Protein 1XFS (pdb70)

Foldseek 3Di:
DDPLFKDDKDFFQAALLLLLCCVAPFVNCQQQVWFPPDTWPDWDWDPDALTKTWTWQDPVGDIDIQIKGWHDDDPSAKTKIWSCAGHNRHGDDPGMKIWGWDADPRHIMIDIMDGDGSVVVVVCVCCVHVTVVNSVVSSSVSCVVVVVD/DDDDVLFKDDKDFFLAALLLLQCCVAPFVNCQQQVWDPPDTWPDWDFDPDALTKTWTWQHPVRDIDIAIKGWHDDDPSAKTKIWSCAGHRRHGHDPLTMKIWGWDADPRYIMIDMMDHDGSVSRVVVVVCVCTPVRSVVSSSVSSVVVD

Solvent-accessible surface area: 15976 Å² total

Radius of gyration: 21.9 Å; Cα contacts (8 Å, |Δi|>4): 627; chains: 2; bounding box: 48×65×42 Å

Sequence (298 aa):
IDAELDLLKRELAVPVNLVWRGLTEPELLKKWFVPKPWSISDCRVDLRPGGEFYTVQDPEGNKFPNSGCFLEVTDEKRLIWTSALVKNYRPAVPVTAVIELQPTSSGTRYTACAHNTPGQRKLHEEGFHEGWGTTITQLEELLKQEKAYTPIDAELDLLKRELAVPVNLVWRGLTEPELLKKWFVPKPWSISDCRVDLRPGGEFYTVQDPEGNKFPNSGCFLEVTDEKRLIWTSALVKNYRPAVPIVTAVIELQPTSSGTRYTACAHNTPGQRKLHEEGFHGWGTTITQLEELLKQEK

InterPro domains:
  IPR013538 Activator of Hsp90 ATPase homologue 1/2-like, C-terminal [PF08327] (20-165)
  IPR023393 START-like domain superfamily [G3DSA:3.30.530.20] (1-169)

B-factor: mean 21.43, std 9.8, range [5.39, 63.05]

Structure (mmCIF, N/CA/C/O backbone):
data_1XFS
#
_entry.id   1XFS
#
_cell.length_a   43.390
_cell.length_b   63.197
_cell.length_c   65.514
_cell.angle_alpha   90.00
_cell.angle_beta   97.87
_cell.angle_gamma   90.00
#
_symmetry.space_group_name_H-M   'P 1 21 1'
#
loop_
_entity.id
_entity.type
_entity.pdbx_description
1 polymer 'conserved hypothetical protein'
2 water water
#
loop_
_atom_site.group_PDB
_atom_site.id
_atom_site.type_symbol
_atom_site.label_atom_id
_atom_site.label_alt_id
_atom_site.label_comp_id
_atom_site.label_asym_id
_atom_site.label_entity_id
_atom_site.label_seq_id
_atom_site.pdbx_PDB_ins_code
_atom_site.Cartn_x
_atom_site.Cartn_y
_atom_site.Cartn_z
_atom_site.occupancy
_atom_site.B_iso_or_equiv
_atom_site.auth_seq_id
_atom_site.auth_comp_id
_atom_site.auth_asym_id
_atom_site.auth_atom_id
_atom_site.pdbx_PDB_model_num
ATOM 1 N N . ILE A 1 6 ? 22.158 34.465 11.773 1.00 32.37 6 ILE A N 1
ATOM 2 C CA . ILE A 1 6 ? 22.441 33.606 12.960 1.00 32.56 6 ILE A CA 1
ATOM 3 C C . ILE A 1 6 ? 23.207 34.406 14.013 1.00 30.78 6 ILE A C 1
ATOM 4 O O . ILE A 1 6 ? 24.164 35.115 13.698 1.00 31.04 6 ILE A O 1
ATOM 9 N N . ASP A 1 7 ? 22.775 34.298 15.265 1.00 27.73 7 ASP A N 1
ATOM 10 C CA . ASP A 1 7 ? 23.416 35.014 16.362 1.00 25.43 7 ASP A CA 1
ATOM 11 C C . ASP A 1 7 ? 24.149 34.008 17.244 1.00 23.98 7 ASP A C 1
ATOM 12 O O . ASP A 1 7 ? 23.522 33.257 17.981 1.00 20.57 7 ASP A O 1
ATOM 17 N N . ALA A 1 8 ? 25.476 34.001 17.167 1.00 23.68 8 ALA A N 1
ATOM 18 C CA . ALA A 1 8 ? 26.288 33.073 17.949 1.00 23.02 8 ALA A CA 1
ATOM 19 C C . ALA A 1 8 ? 26.114 33.253 19.453 1.00 22.09 8 ALA A C 1
ATOM 20 O O . ALA A 1 8 ? 26.432 32.356 20.237 1.00 23.36 8 ALA A O 1
ATOM 22 N N . GLU A 1 9 ? 25.614 34.413 19.856 1.00 21.06 9 GLU A N 1
ATOM 23 C CA . GLU A 1 9 ? 25.417 34.695 21.269 1.00 19.90 9 GLU A CA 1
ATOM 24 C C . GLU A 1 9 ? 24.105 34.141 21.812 1.00 18.77 9 GLU A C 1
ATOM 25 O O . GLU A 1 9 ? 24.005 33.816 22.995 1.00 17.82 9 GLU A O 1
ATOM 31 N N . LEU A 1 10 ? 23.110 33.998 20.942 1.00 17.16 10 LEU A N 1
ATOM 32 C CA . LEU A 1 10 ? 21.798 33.526 21.373 1.00 14.78 10 LEU A CA 1
ATOM 33 C C . LEU A 1 10 ? 21.284 32.252 20.724 1.00 14.28 10 LEU A C 1
ATOM 34 O O . LEU A 1 10 ? 20.340 31.649 21.229 1.00 13.92 10 LEU A O 1
ATOM 39 N N . ASP A 1 11 ? 21.895 31.833 19.621 1.00 12.00 11 ASP A N 1
ATOM 40 C CA . ASP A 1 11 ? 21.407 30.657 18.910 1.00 13.78 11 ASP A CA 1
ATOM 41 C C . ASP A 1 11 ? 22.328 29.454 18.866 1.00 14.66 11 ASP A C 1
ATOM 42 O O . ASP A 1 11 ? 23.551 29.585 18.891 1.00 15.69 11 ASP A O 1
ATOM 47 N N . LEU A 1 12 ? 21.719 28.277 18.802 1.00 13.48 12 LEU A N 1
ATOM 48 C CA . LEU A 1 12 ? 22.463 27.031 18.698 1.00 15.29 12 LEU A CA 1
ATOM 49 C C . LEU A 1 12 ? 21.954 26.352 17.431 1.00 17.33 12 LEU A C 1
ATOM 50 O O . LEU A 1 12 ? 20.743 26.282 17.203 1.00 15.97 12 LEU A O 1
ATOM 63 N N . LEU A 1 14 ? 22.267 22.998 14.430 1.00 22.12 14 LEU A N 1
ATOM 64 C CA . LEU A 1 14 ? 22.623 21.606 14.185 1.00 22.21 14 LEU A CA 1
ATOM 65 C C . LEU A 1 14 ? 22.276 21.249 12.743 1.00 20.10 14 LEU A C 1
ATOM 66 O O . LEU A 1 14 ? 21.148 21.458 12.307 1.00 19.39 14 LEU A O 1
ATOM 71 N N . LYS A 1 15 ? 23.245 20.725 11.997 1.00 20.00 15 LYS A N 1
ATOM 72 C CA . LYS A 1 15 ? 22.995 20.343 10.608 1.00 20.06 15 LYS A CA 1
ATOM 73 C C . LYS A 1 15 ? 23.273 18.855 10.420 1.00 18.95 15 LYS A C 1
ATOM 74 O O . LYS A 1 15 ? 24.305 18.352 10.860 1.00 17.72 15 LYS A O 1
ATOM 80 N N . ARG A 1 16 ? 22.351 18.157 9.766 1.00 19.02 16 ARG A N 1
ATOM 81 C CA . ARG A 1 16 ? 22.503 16.726 9.541 1.00 18.93 16 ARG A CA 1
ATOM 82 C C . ARG A 1 16 ? 22.003 16.316 8.161 1.00 20.61 16 ARG A C 1
ATOM 83 O O . ARG A 1 16 ? 21.190 17.012 7.552 1.00 21.31 16 ARG A O 1
ATOM 91 N N . GLU A 1 17 ? 22.504 15.191 7.664 1.00 19.68 17 GLU A N 1
ATOM 92 C CA . GLU A 1 17 ? 22.086 14.675 6.363 1.00 22.18 17 GLU A CA 1
ATOM 93 C C . GLU A 1 17 ? 21.393 13.339 6.609 1.00 21.69 17 GLU A C 1
ATOM 94 O O . GLU A 1 17 ? 21.992 12.424 7.168 1.00 24.61 17 GLU A O 1
ATOM 100 N N . LEU A 1 18 ? 20.129 13.230 6.209 1.00 21.51 18 LEU A N 1
ATOM 101 C CA . LEU A 1 18 ? 19.382 11.989 6.392 1.00 21.08 18 LEU A CA 1
ATOM 102 C C . LEU A 1 18 ? 19.125 11.320 5.049 1.00 21.27 18 LEU A C 1
ATOM 103 O O . LEU A 1 18 ? 18.721 11.978 4.093 1.00 19.78 18 LEU A O 1
ATOM 108 N N . ALA A 1 19 ? 19.355 10.011 4.985 1.00 19.91 19 ALA A N 1
ATOM 109 C CA . ALA A 1 19 ? 19.149 9.255 3.753 1.00 19.62 19 ALA A CA 1
ATOM 110 C C . ALA A 1 19 ? 17.685 8.848 3.626 1.00 19.46 19 ALA A C 1
ATOM 111 O O . ALA A 1 19 ? 17.356 7.667 3.491 1.00 19.90 19 ALA A O 1
ATOM 113 N N . VAL A 1 20 ? 16.816 9.852 3.666 1.00 17.35 20 VAL A N 1
ATOM 114 C CA . VAL A 1 20 ? 15.380 9.668 3.574 1.00 17.41 20 VAL A CA 1
ATOM 115 C C . VAL A 1 20 ? 14.820 10.847 2.784 1.00 15.78 20 VAL A C 1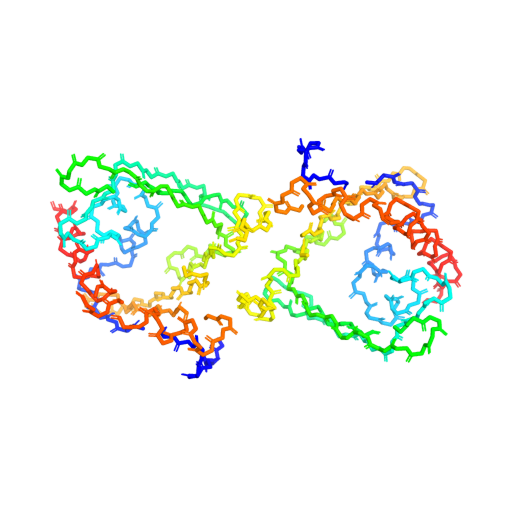
ATOM 116 O O . VAL A 1 20 ? 15.326 11.963 2.887 1.00 16.05 20 VAL A O 1
ATOM 120 N N . PRO A 1 21 ? 13.785 10.609 1.963 1.00 16.40 21 PRO A N 1
ATOM 121 C CA . PRO A 1 21 ? 13.166 11.671 1.159 1.00 15.34 21 PRO A CA 1
ATOM 122 C C . PRO A 1 21 ? 12.513 12.742 2.036 1.00 14.30 21 PRO A C 1
ATOM 123 O O . PRO A 1 21 ? 12.074 12.458 3.149 1.00 13.72 21 PRO A O 1
ATOM 127 N N . VAL A 1 22 ? 12.443 13.962 1.516 1.00 13.86 22 VAL A N 1
ATOM 128 C CA . VAL A 1 22 ? 11.887 15.090 2.253 1.00 13.95 22 VAL A CA 1
ATOM 129 C C . VAL A 1 22 ? 10.435 14.914 2.677 1.00 14.92 22 VAL A C 1
ATOM 130 O O . VAL A 1 22 ? 10.033 15.393 3.742 1.00 12.81 22 VAL A O 1
ATOM 134 N N . ASN A 1 23 ? 9.642 14.234 1.855 1.00 12.98 23 ASN A N 1
ATOM 135 C CA . ASN A 1 23 ? 8.237 14.026 2.193 1.00 15.10 23 ASN A CA 1
ATOM 136 C C . ASN A 1 23 ? 8.112 13.196 3.468 1.00 14.54 23 ASN A C 1
ATOM 137 O O . ASN A 1 23 ? 7.271 13.480 4.321 1.00 13.90 23 ASN A O 1
ATOM 142 N N . LEU A 1 24 ? 8.960 12.180 3.607 1.00 13.26 24 LEU A N 1
ATOM 143 C CA . LEU A 1 24 ? 8.924 11.334 4.796 1.00 14.41 24 LEU A CA 1
ATOM 144 C C . LEU A 1 24 ? 9.432 12.068 6.028 1.00 13.01 24 LEU A C 1
ATOM 145 O O . LEU A 1 24 ? 8.861 11.943 7.108 1.00 12.33 24 LEU A O 1
ATOM 150 N N . VAL A 1 25 ? 10.513 12.827 5.864 1.00 12.11 25 VAL A N 1
ATOM 151 C CA . VAL A 1 25 ? 11.076 13.583 6.972 1.00 10.86 25 VAL A CA 1
ATOM 152 C C . VAL A 1 25 ? 10.022 14.551 7.492 1.00 11.25 25 VAL A C 1
ATOM 153 O O . VAL A 1 25 ? 9.836 14.698 8.707 1.00 10.19 25 VAL A O 1
ATOM 157 N N . TRP A 1 26 ? 9.318 15.199 6.573 1.00 11.67 26 TRP A N 1
ATOM 158 C CA . TRP A 1 26 ? 8.286 16.141 6.972 1.00 9.99 26 TRP A CA 1
ATOM 159 C C . TRP A 1 26 ? 7.222 15.454 7.812 1.00 10.63 26 TRP A C 1
ATOM 160 O O . TRP A 1 26 ? 6.769 16.010 8.804 1.00 10.09 26 TRP A O 1
ATOM 171 N N . ARG A 1 27 ? 6.820 14.248 7.425 1.00 10.86 27 ARG A N 1
ATOM 172 C CA . ARG A 1 27 ? 5.810 13.544 8.201 1.00 11.32 27 ARG A CA 1
ATOM 173 C C . ARG A 1 27 ? 6.347 13.224 9.595 1.00 11.51 27 ARG A C 1
ATOM 174 O O . ARG A 1 27 ? 5.621 13.307 10.590 1.00 10.93 27 ARG A O 1
ATOM 182 N N . GLY A 1 28 ? 7.626 12.872 9.675 1.00 13.08 28 GLY A N 1
ATOM 183 C CA . GLY A 1 28 ? 8.216 12.570 10.967 1.00 11.69 28 GLY A CA 1
ATOM 184 C C . GLY A 1 28 ? 8.216 13.770 11.902 1.00 11.46 28 GLY A C 1
ATOM 185 O O . GLY A 1 28 ? 8.073 13.628 13.115 1.00 12.59 28 GLY A O 1
ATOM 186 N N . LEU A 1 29 ? 8.368 14.962 11.337 1.00 11.27 29 LEU A N 1
ATOM 187 C CA . LEU A 1 29 ? 8.395 16.186 12.127 1.00 11.65 29 LEU A CA 1
ATOM 188 C C . LEU A 1 29 ? 7.030 16.716 12.525 1.00 10.42 29 LEU A C 1
ATOM 189 O O . LEU A 1 29 ? 6.923 17.505 13.464 1.00 11.56 29 LEU A O 1
ATOM 194 N N . THR A 1 30 ? 5.990 16.266 11.834 1.00 10.95 30 THR A N 1
ATOM 195 C CA . THR A 1 30 ? 4.651 16.786 12.072 1.00 12.40 30 THR A CA 1
ATOM 196 C C . THR A 1 30 ? 3.544 15.837 12.531 1.00 13.52 30 THR A C 1
ATOM 197 O O . THR A 1 30 ? 2.472 16.297 12.934 1.00 13.66 30 THR A O 1
ATOM 201 N N . GLU A 1 31 ? 3.779 14.532 12.465 1.00 13.33 31 GLU A N 1
ATOM 202 C CA . GLU A 1 31 ? 2.761 13.568 12.879 1.00 14.68 31 GLU A CA 1
ATOM 203 C C . GLU A 1 31 ? 3.013 13.031 14.287 1.00 14.58 31 GLU A C 1
ATOM 204 O O . GLU A 1 31 ? 4.023 12.377 14.546 1.00 14.72 31 GLU A O 1
ATOM 210 N N . PRO A 1 32 ? 2.085 13.298 15.218 1.00 14.88 32 PRO A N 1
ATOM 211 C CA . PRO A 1 32 ? 2.211 12.840 16.606 1.00 16.18 32 PRO A CA 1
ATOM 212 C C . PRO A 1 32 ? 2.600 11.360 16.738 1.00 16.96 32 PRO A C 1
ATOM 213 O O . PRO A 1 32 ? 3.480 11.019 17.522 1.00 16.40 32 PRO A O 1
ATOM 217 N N . GLU A 1 33 ? 1.954 10.494 15.960 1.00 17.80 33 GLU A N 1
ATOM 218 C CA . GLU A 1 33 ? 2.243 9.064 16.006 1.00 20.10 33 GLU A CA 1
ATOM 219 C C . GLU A 1 33 ? 3.714 8.752 15.740 1.00 20.18 33 GLU A C 1
ATOM 220 O O . GLU A 1 33 ? 4.238 7.742 16.215 1.00 20.48 33 GLU A O 1
ATOM 226 N N . LEU A 1 34 ? 4.377 9.617 14.975 1.00 17.17 34 LEU A N 1
ATOM 227 C CA . LEU A 1 34 ? 5.794 9.442 14.661 1.00 15.66 34 LEU A CA 1
ATOM 228 C C . LEU A 1 34 ? 6.648 10.220 15.657 1.00 14.63 34 LEU A C 1
ATOM 229 O O . LEU A 1 34 ? 7.662 9.725 16.145 1.00 13.93 34 LEU A O 1
ATOM 234 N N . LEU A 1 35 ? 6.228 11.446 15.952 1.00 13.11 35 LEU A N 1
ATOM 235 C CA . LEU A 1 35 ? 6.940 12.297 16.893 1.00 12.58 35 LEU A CA 1
ATOM 236 C C . LEU A 1 35 ? 7.203 11.614 18.226 1.00 16.07 35 LEU A C 1
ATOM 237 O O . LEU A 1 35 ? 8.299 11.705 18.770 1.00 14.81 35 LEU A O 1
ATOM 242 N N . LYS A 1 36 ? 6.201 10.924 18.752 1.00 17.04 36 LYS A N 1
ATOM 243 C CA . LYS A 1 36 ? 6.366 10.276 20.044 1.00 21.16 36 LYS A CA 1
ATOM 244 C C . LYS A 1 36 ? 7.409 9.165 20.048 1.00 22.46 36 LYS A C 1
ATOM 245 O O . LYS A 1 36 ? 7.733 8.622 21.104 1.00 23.44 36 LYS A O 1
ATOM 251 N N . LYS A 1 37 ? 7.948 8.839 18.879 1.00 22.67 37 LYS A N 1
ATOM 252 C CA . LYS A 1 37 ? 8.949 7.784 18.789 1.00 23.93 37 LYS A CA 1
ATOM 253 C C . LYS A 1 37 ? 10.379 8.247 18.534 1.00 23.63 37 LYS A C 1
ATOM 254 O O . LYS A 1 37 ? 11.264 7.411 18.349 1.00 26.99 37 LYS A O 1
ATOM 260 N N . TRP A 1 38 ? 10.620 9.555 18.528 1.00 19.86 38 TRP A N 1
ATOM 261 C CA . TRP A 1 38 ? 11.972 10.056 18.274 1.00 18.38 38 TRP A CA 1
ATOM 262 C C . TRP A 1 38 ? 12.284 11.440 18.834 1.00 16.87 38 TRP A C 1
ATOM 263 O O . TRP A 1 38 ? 13.447 11.778 19.045 1.00 14.17 38 TRP A O 1
ATOM 274 N N . PHE A 1 39 ? 11.240 12.235 19.061 1.00 16.54 39 PHE A N 1
ATOM 275 C CA . PHE A 1 39 ? 11.372 13.612 19.537 1.00 17.10 39 PHE A CA 1
ATOM 276 C C . PHE A 1 39 ? 12.241 13.815 20.774 1.00 15.90 39 PHE A C 1
ATOM 277 O O . PHE A 1 39 ? 12.855 14.869 20.936 1.00 15.35 39 PHE A O 1
ATOM 285 N N . VAL A 1 40 ? 12.285 12.816 21.650 1.00 16.75 40 VAL A N 1
ATOM 286 C CA . VAL A 1 40 ? 13.111 12.909 22.845 1.00 18.20 40 VAL A CA 1
ATOM 287 C C . VAL A 1 40 ? 14.135 11.780 22.819 1.00 17.33 40 VAL A C 1
ATOM 288 O O . VAL A 1 40 ? 13.847 10.674 22.361 1.00 18.92 40 VAL A O 1
ATOM 292 N N . PRO A 1 41 ? 15.356 12.058 23.286 1.00 19.93 41 PRO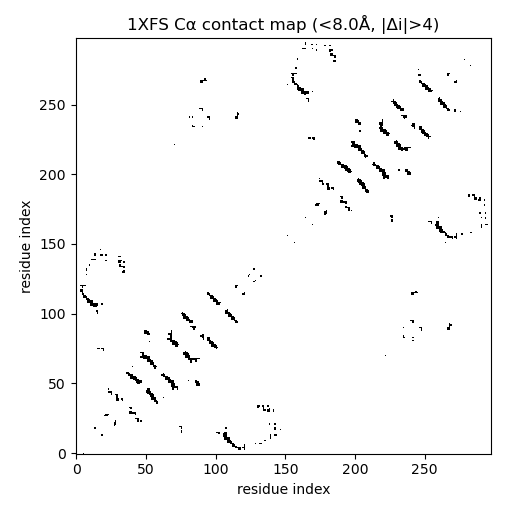 A N 1
ATOM 293 C CA . PRO A 1 41 ? 16.428 11.062 23.316 1.00 21.28 41 PRO A CA 1
ATOM 294 C C . PRO A 1 41 ? 16.221 10.039 24.423 1.00 22.81 41 PRO A C 1
ATOM 295 O O . PRO A 1 41 ? 16.030 10.404 25.581 1.00 22.06 41 PRO A O 1
ATOM 299 N N . LYS A 1 42 ? 16.244 8.761 24.056 1.00 23.55 42 LYS A N 1
ATOM 300 C CA . LYS A 1 42 ? 16.079 7.681 25.022 1.00 27.44 42 LYS A CA 1
ATOM 301 C C . LYS A 1 42 ? 17.170 7.833 26.077 1.00 27.48 42 LYS A C 1
ATOM 302 O O . LYS A 1 42 ? 18.212 8.432 25.811 1.00 28.24 42 LYS A O 1
ATOM 308 N N . PRO A 1 43 ? 16.966 7.262 27.277 1.00 28.75 43 PRO A N 1
ATOM 309 C CA . PRO A 1 43 ? 15.786 6.512 27.720 1.00 28.35 43 PRO A CA 1
ATOM 310 C C . PRO A 1 43 ? 14.513 7.333 27.904 1.00 28.27 43 PRO A C 1
ATOM 311 O O . PRO A 1 43 ? 13.462 6.785 28.247 1.00 27.94 43 PRO A O 1
ATOM 315 N N . TRP A 1 44 ? 14.602 8.643 27.688 1.00 27.01 44 TRP A N 1
ATOM 316 C CA . TRP A 1 44 ? 13.428 9.504 27.818 1.00 25.73 44 TRP A CA 1
ATOM 317 C C . TRP A 1 44 ? 12.370 9.038 26.834 1.00 24.49 44 TRP A C 1
ATOM 318 O O . TRP A 1 44 ? 12.682 8.371 25.849 1.00 24.72 44 TRP A O 1
ATOM 329 N N . SER A 1 45 ? 11.118 9.396 27.098 1.00 21.55 45 SER A N 1
ATOM 330 C CA . SER A 1 45 ? 10.030 9.002 26.222 1.00 21.08 45 SER A CA 1
ATOM 331 C C . SER A 1 45 ? 8.924 10.048 26.216 1.00 20.98 45 SER A C 1
ATOM 332 O O . SER A 1 45 ? 8.964 11.012 26.983 1.00 19.99 45 SER A O 1
ATOM 335 N N . ILE A 1 46 ? 7.943 9.856 25.340 1.00 21.45 46 ILE A N 1
ATOM 336 C CA . ILE A 1 46 ? 6.812 10.774 25.239 1.00 21.78 46 ILE A CA 1
ATOM 337 C C . ILE A 1 46 ? 5.534 10.070 25.671 1.00 21.61 46 ILE A C 1
ATOM 338 O O . ILE A 1 46 ? 5.150 9.052 25.095 1.00 23.27 46 ILE A O 1
ATOM 343 N N . SER A 1 47 ? 4.878 10.630 26.684 1.00 22.14 47 SER A N 1
ATOM 344 C CA . SER A 1 47 ? 3.647 10.067 27.234 1.00 21.70 47 SER A CA 1
ATOM 345 C C . SER A 1 47 ? 2.405 10.565 26.507 1.00 20.84 47 SER A C 1
ATOM 346 O O . SER A 1 47 ? 1.334 9.962 26.605 1.00 22.03 47 SER A O 1
ATOM 349 N N . ASP A 1 48 ? 2.548 11.671 25.786 1.00 18.07 48 ASP A N 1
ATOM 350 C CA . 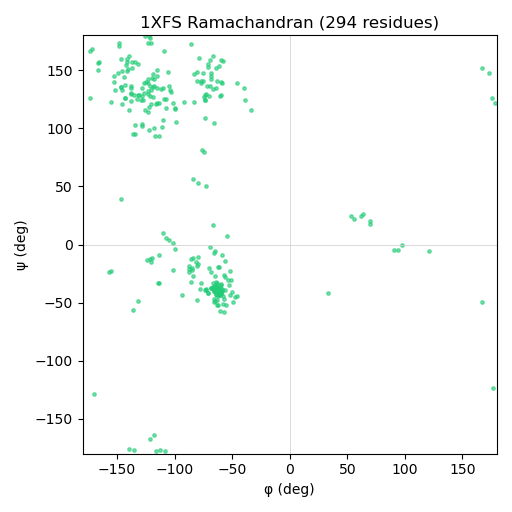ASP A 1 48 ? 1.433 12.238 25.045 1.00 16.65 48 ASP A CA 1
ATOM 351 C C . ASP A 1 48 ? 1.968 13.283 24.074 1.00 14.41 48 ASP A C 1
ATOM 352 O O . ASP A 1 48 ? 2.987 13.923 24.326 1.00 13.89 48 ASP A O 1
ATOM 357 N N . CYS A 1 49 ? 1.272 13.446 22.960 1.00 15.29 49 CYS A N 1
ATOM 358 C CA . CYS A 1 49 ? 1.662 14.417 21.951 1.00 14.02 49 CYS A CA 1
ATOM 359 C C . CYS A 1 49 ? 0.443 14.824 21.139 1.00 15.27 49 CYS A C 1
ATOM 360 O O . CYS A 1 49 ? -0.231 13.978 20.546 1.00 15.54 49 CYS A O 1
ATOM 363 N N . ARG A 1 50 ? 0.162 16.126 21.131 1.00 13.24 50 ARG A N 1
ATOM 364 C CA . ARG A 1 50 ? -0.970 16.684 20.397 1.00 14.78 50 ARG A CA 1
ATOM 365 C C . ARG A 1 50 ? -0.412 17.739 19.446 1.00 12.83 50 ARG A C 1
ATOM 366 O O . ARG A 1 50 ? 0.392 18.584 19.846 1.00 11.65 50 ARG A O 1
ATOM 374 N N . VAL A 1 51 ? -0.839 17.681 18.189 1.00 11.97 51 VAL A N 1
ATOM 375 C CA . VAL A 1 51 ? -0.378 18.623 17.176 1.00 11.38 51 VAL A CA 1
ATOM 376 C C . VAL A 1 51 ? -1.516 19.210 16.337 1.00 11.82 51 VAL A C 1
ATOM 377 O O . VAL A 1 51 ? -2.310 18.471 15.764 1.00 11.56 51 VAL A O 1
ATOM 381 N N . ASP A 1 52 ? -1.599 20.541 16.290 1.00 11.72 52 ASP A N 1
ATOM 382 C CA . ASP A 1 52 ? -2.581 21.248 15.457 1.00 10.16 52 ASP A CA 1
ATOM 383 C C . ASP A 1 52 ? -1.618 21.985 14.521 1.00 10.01 52 ASP A C 1
ATOM 384 O O . ASP A 1 52 ? -1.137 23.077 14.844 1.00 9.31 52 ASP A O 1
ATOM 389 N N . LEU A 1 53 ? -1.335 21.372 13.371 1.00 10.76 53 LEU A N 1
ATOM 390 C CA . LEU A 1 53 ? -0.355 21.895 12.411 1.00 10.46 53 LEU A CA 1
ATOM 391 C C . LEU A 1 53 ? -0.786 23.078 11.556 1.00 9.77 53 LEU A C 1
ATOM 392 O O . LEU A 1 53 ? -1.166 22.928 10.394 1.00 11.16 53 LEU A O 1
ATOM 397 N N . ARG A 1 54 ? -0.696 24.258 12.153 1.00 10.24 54 ARG A N 1
ATOM 398 C CA . ARG A 1 54 ? -1.047 25.504 11.500 1.00 10.12 54 ARG A CA 1
ATOM 399 C C . ARG A 1 54 ? -0.506 26.626 12.371 1.00 8.44 54 ARG A C 1
ATOM 400 O O . ARG A 1 54 ? -0.260 26.432 13.558 1.00 7.91 54 ARG A O 1
ATOM 408 N N . PRO A 1 55 ? -0.275 27.804 11.777 1.00 9.19 55 PRO A N 1
ATOM 409 C CA . PRO A 1 55 ? 0.229 28.954 12.534 1.00 8.85 55 PRO A CA 1
ATOM 410 C C . PRO A 1 55 ? -0.803 29.253 13.624 1.00 8.62 55 PRO A C 1
ATOM 411 O O . PRO A 1 55 ? -1.998 29.384 13.335 1.00 9.48 55 PRO A O 1
ATOM 415 N N . GLY A 1 56 ? -0.343 29.353 14.866 1.00 6.65 56 GLY A N 1
ATOM 416 C CA . GLY A 1 56 ? -1.250 29.601 15.971 1.00 8.10 56 GLY A CA 1
ATOM 417 C C . GLY A 1 56 ? -1.757 28.309 16.594 1.00 9.17 56 GLY A C 1
ATOM 418 O O . GLY A 1 56 ? -2.473 28.332 17.599 1.00 10.59 56 GLY A O 1
ATOM 419 N N . GLY A 1 57 ? -1.383 27.182 15.995 1.00 7.95 57 GLY A N 1
ATOM 420 C CA . GLY A 1 57 ? -1.812 25.882 16.492 1.00 8.09 57 GLY A CA 1
ATOM 421 C C . GLY A 1 57 ? -0.945 25.362 17.624 1.00 8.86 57 GLY A C 1
ATOM 422 O O . GLY A 1 57 ? 0.262 25.599 17.664 1.00 7.47 57 GLY A O 1
ATOM 423 N N . GLU A 1 58 ? -1.561 24.636 18.549 1.00 9.44 58 GLU A N 1
ATOM 424 C CA . GLU A 1 58 ? -0.838 24.114 19.693 1.00 11.84 58 GLU A CA 1
ATOM 425 C C . GLU A 1 58 ? 0.049 22.911 19.384 1.00 10.94 58 GLU A C 1
ATOM 426 O O . GLU A 1 58 ? -0.299 22.048 18.583 1.00 10.48 58 GLU A O 1
ATOM 432 N N . PHE A 1 59 ? 1.221 22.894 20.012 1.00 11.39 59 PHE A N 1
ATOM 433 C CA . PHE A 1 59 ? 2.175 21.798 19.900 1.00 11.86 59 PHE A CA 1
ATOM 434 C C . PHE A 1 59 ? 2.340 21.384 21.367 1.00 13.41 59 PHE A C 1
ATOM 435 O O . PHE A 1 59 ? 3.067 22.032 22.125 1.00 13.43 59 PHE A O 1
ATOM 443 N N . TYR A 1 60 ? 1.628 20.327 21.765 1.00 13.62 60 TYR A N 1
ATOM 444 C CA . TYR A 1 60 ? 1.639 19.830 23.145 1.00 14.77 60 TYR A CA 1
ATOM 445 C C . TYR A 1 60 ? 2.317 18.472 23.258 1.00 14.17 60 TYR A C 1
ATOM 446 O O . TYR A 1 60 ? 2.056 17.563 22.470 1.00 14.98 60 TYR A O 1
ATOM 455 N N . THR A 1 61 ? 3.193 18.335 24.243 1.00 15.86 61 THR A N 1
ATOM 456 C CA . THR A 1 61 ? 3.877 17.071 24.449 1.00 17.11 61 THR A CA 1
AT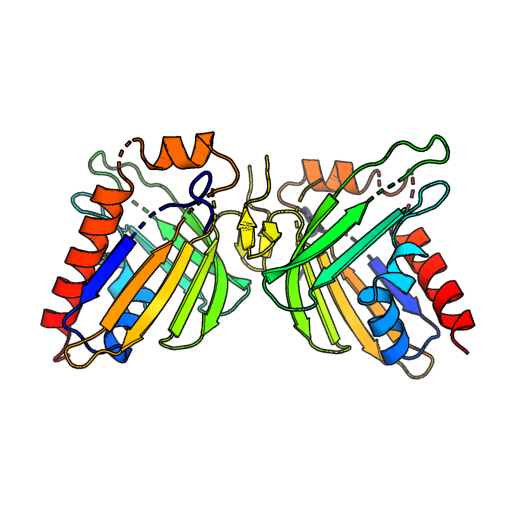OM 457 C C . THR A 1 61 ? 4.106 16.843 25.935 1.00 17.00 61 THR A C 1
ATOM 458 O O . THR A 1 61 ? 4.227 17.791 26.703 1.00 16.78 61 THR A O 1
ATOM 462 N N . VAL A 1 62 ? 4.123 15.579 26.343 1.00 15.87 62 VAL A N 1
ATOM 463 C CA . VAL A 1 62 ? 4.385 15.245 27.734 1.00 14.63 62 VAL A CA 1
ATOM 464 C C . VAL A 1 62 ? 5.619 14.366 27.723 1.00 16.15 62 VAL A C 1
ATOM 465 O O . VAL A 1 62 ? 5.593 13.252 27.203 1.00 16.13 62 VAL A O 1
ATOM 477 N N . GLN A 1 64 ? 8.677 12.260 29.629 1.00 18.45 64 GLN A N 1
ATOM 478 C CA . GLN A 1 64 ? 8.915 11.492 30.844 1.00 17.69 64 GLN A CA 1
ATOM 479 C C . GLN A 1 64 ? 10.399 11.154 30.913 1.00 17.07 64 GLN A C 1
ATOM 480 O O . GLN A 1 64 ? 10.967 10.607 29.960 1.00 17.83 64 GLN A O 1
ATOM 486 N N . ASP A 1 65 ? 11.031 11.498 32.030 1.00 17.15 65 ASP A N 1
ATOM 487 C CA . ASP A 1 65 ? 12.454 11.220 32.195 1.00 18.11 65 ASP A CA 1
ATOM 488 C C . ASP A 1 65 ? 12.646 9.804 32.734 1.00 19.22 65 ASP A C 1
ATOM 489 O O . ASP A 1 65 ? 11.674 9.131 33.075 1.00 17.21 65 ASP A O 1
ATOM 494 N N . PRO A 1 66 ? 13.898 9.320 32.798 1.00 20.00 66 PRO A N 1
ATOM 495 C CA . PRO A 1 66 ? 14.122 7.964 33.307 1.00 21.12 66 PRO A CA 1
ATOM 496 C C . PRO A 1 66 ? 13.685 7.780 34.753 1.00 20.34 66 PRO A C 1
ATOM 497 O O . PRO A 1 66 ? 13.466 6.656 35.205 1.00 20.05 66 PRO A O 1
ATOM 501 N N . GLU A 1 67 ? 13.549 8.886 35.474 1.00 19.23 67 GLU A N 1
ATOM 502 C CA . GLU A 1 67 ? 13.132 8.835 36.872 1.00 21.21 67 GLU A CA 1
ATOM 503 C C . GLU A 1 67 ? 11.619 8.653 36.998 1.00 21.18 67 GLU A C 1
ATOM 504 O O . GLU A 1 67 ? 11.106 8.383 38.085 1.00 21.41 67 GLU A O 1
ATOM 510 N N . GLY A 1 68 ? 10.912 8.798 35.882 1.00 19.16 68 GLY A N 1
ATOM 511 C CA . GLY A 1 68 ? 9.470 8.626 35.897 1.00 22.31 68 GLY A CA 1
ATOM 512 C C . GLY A 1 68 ? 8.688 9.919 35.998 1.00 22.30 68 GLY A C 1
ATOM 513 O O . GLY A 1 68 ? 7.456 9.902 36.012 1.00 23.72 68 GLY A O 1
ATOM 514 N N . ASN A 1 69 ? 9.394 11.041 36.073 1.00 21.59 69 ASN A N 1
ATOM 515 C CA . ASN A 1 69 ? 8.740 12.341 36.173 1.00 21.20 69 ASN A CA 1
ATOM 516 C C . ASN A 1 69 ? 8.195 12.769 34.817 1.00 19.66 69 ASN A C 1
ATOM 517 O O . ASN A 1 69 ? 8.849 12.587 33.790 1.00 17.21 69 ASN A O 1
ATOM 522 N N . LYS A 1 70 ? 6.993 13.335 34.825 1.00 18.79 70 LYS A N 1
ATOM 523 C CA . LYS A 1 70 ? 6.346 13.802 33.604 1.00 20.05 70 LYS A CA 1
ATOM 524 C C . LYS A 1 70 ? 6.409 15.320 33.530 1.00 20.44 70 LYS A C 1
ATOM 525 O O . LYS A 1 70 ? 6.168 16.009 34.523 1.00 19.74 70 LYS A O 1
ATOM 531 N N . PHE A 1 71 ? 6.729 15.838 32.350 1.00 21.69 71 PHE A N 1
ATOM 532 C CA . PHE A 1 71 ? 6.810 17.277 32.161 1.00 23.69 71 PHE A CA 1
ATOM 533 C C . PHE A 1 71 ? 5.980 17.711 30.958 1.00 24.55 71 PHE A C 1
ATOM 534 O O . PHE A 1 71 ? 6.385 17.528 29.811 1.00 23.25 71 PHE A O 1
ATOM 542 N N . PRO A 1 72 ? 4.786 18.270 31.208 1.00 26.31 72 PRO A N 1
ATOM 543 C CA . PRO A 1 72 ? 3.926 18.724 30.112 1.00 28.01 72 PRO A CA 1
ATOM 544 C C . PRO A 1 72 ? 4.548 19.951 29.448 1.00 28.69 72 PRO A C 1
ATOM 545 O O . PRO A 1 72 ? 4.905 20.917 30.128 1.00 28.85 72 PRO A O 1
ATOM 549 N N . ASN A 1 73 ? 4.692 19.899 28.126 1.00 29.03 73 ASN A N 1
ATOM 550 C CA . ASN A 1 73 ? 5.270 21.003 27.365 1.00 28.29 73 ASN A CA 1
ATOM 551 C C . ASN A 1 73 ? 4.192 21.556 26.438 1.00 25.93 73 ASN A C 1
ATOM 552 O O . ASN A 1 73 ? 3.477 20.797 25.789 1.00 24.84 73 ASN A O 1
ATOM 557 N N . SER A 1 74 ? 4.076 22.877 26.380 1.00 22.54 74 SER A N 1
ATOM 558 C CA . SER A 1 74 ? 3.079 23.509 25.528 1.00 19.41 74 SER A CA 1
ATOM 559 C C . SER A 1 74 ? 3.739 24.579 24.671 1.00 17.24 74 SER A C 1
ATOM 560 O O . SER A 1 74 ? 4.397 25.484 25.186 1.00 18.17 74 SER A O 1
ATOM 563 N N . GLY A 1 75 ? 3.566 24.461 23.360 1.00 12.70 75 GLY A N 1
ATOM 564 C CA . GLY A 1 75 ? 4.160 25.424 22.455 1.00 12.06 75 GLY A CA 1
ATOM 565 C C . GLY A 1 75 ? 3.167 25.850 21.393 1.00 9.53 75 GLY A C 1
ATOM 566 O O . GLY A 1 75 ? 2.012 25.416 21.398 1.00 9.66 75 GLY A O 1
ATOM 567 N N . CYS A 1 76 ? 3.624 26.690 20.472 1.00 9.29 76 CYS A N 1
ATOM 568 C CA . CYS A 1 76 ? 2.767 27.214 19.409 1.00 8.43 76 CYS A CA 1
ATOM 569 C C . CYS A 1 76 ? 3.502 27.215 18.068 1.00 6.83 76 CYS A C 1
ATOM 570 O O . CYS A 1 76 ? 4.654 27.626 17.999 1.00 8.18 76 CYS A O 1
ATOM 573 N N . PHE A 1 77 ? 2.851 26.753 17.005 1.00 6.74 77 PHE A N 1
ATOM 574 C CA . PHE A 1 77 ? 3.478 26.783 15.685 1.00 7.17 77 PHE A CA 1
ATOM 575 C C . PHE A 1 77 ? 3.415 28.219 15.152 1.00 6.63 77 PHE A C 1
ATOM 576 O O . PHE A 1 77 ? 2.427 28.921 15.351 1.00 9.42 77 PHE A O 1
ATOM 584 N N . LEU A 1 78 ? 4.482 28.657 14.495 1.00 6.48 78 LEU A N 1
ATOM 585 C CA . LEU A 1 78 ? 4.537 30.007 13.950 1.00 7.11 78 LEU A CA 1
ATOM 586 C C . LEU A 1 78 ? 4.566 30.020 12.430 1.00 7.83 78 LEU A C 1
ATOM 587 O O . LEU A 1 78 ? 4.062 30.946 11.797 1.00 9.51 78 LEU A O 1
ATOM 592 N N . GLU A 1 79 ? 5.189 29.003 11.846 1.00 7.43 79 GLU A N 1
ATOM 593 C CA . GLU A 1 79 ? 5.264 28.883 10.401 1.00 6.15 79 GLU A CA 1
ATOM 594 C C . GLU A 1 79 ? 5.230 27.411 10.029 1.00 7.88 79 GLU A C 1
ATOM 595 O O . GLU A 1 79 ? 5.897 26.585 10.656 1.00 8.05 79 GLU A O 1
ATOM 601 N N . VAL A 1 80 ? 4.433 27.099 9.017 1.00 7.37 80 VAL A N 1
ATOM 602 C CA . VAL A 1 80 ? 4.309 25.741 8.517 1.00 8.13 80 VAL A CA 1
ATOM 603 C C . VAL A 1 80 ? 4.379 25.833 7.005 1.00 8.75 80 VAL A C 1
ATOM 604 O O . VAL A 1 80 ? 3.378 26.104 6.339 1.00 9.16 80 VAL A O 1
ATOM 608 N N . THR A 1 81 ? 5.575 25.640 6.464 1.00 8.63 81 THR A N 1
ATOM 609 C CA . THR A 1 81 ? 5.774 25.689 5.023 1.00 9.21 81 THR A CA 1
ATOM 610 C C . THR A 1 81 ? 6.092 24.250 4.648 1.00 8.76 81 THR A C 1
ATOM 611 O O . THR A 1 81 ? 7.198 23.761 4.860 1.00 9.27 81 THR A O 1
ATOM 615 N N . ASP A 1 82 ? 5.082 23.569 4.115 1.00 10.08 82 ASP A N 1
ATOM 616 C CA . ASP A 1 82 ? 5.189 22.154 3.772 1.00 11.43 82 ASP A CA 1
ATOM 617 C C . ASP A 1 82 ? 6.512 21.680 3.162 1.00 9.87 82 ASP A C 1
ATOM 618 O O . ASP A 1 82 ? 6.989 22.217 2.162 1.00 8.86 82 ASP A O 1
ATOM 623 N N . GLU A 1 83 ? 7.094 20.675 3.818 1.00 10.48 83 GLU A N 1
ATOM 624 C CA . GLU A 1 83 ? 8.349 20.042 3.429 1.00 10.60 83 GLU A CA 1
ATOM 625 C C . GLU A 1 83 ? 9.505 21.015 3.240 1.00 11.21 83 GLU A C 1
ATOM 626 O O . GLU A 1 83 ? 10.476 20.721 2.552 1.00 11.89 83 GLU A O 1
ATOM 632 N N . LYS A 1 84 ? 9.417 22.167 3.899 1.00 9.26 84 LYS A N 1
ATOM 633 C CA . LYS A 1 84 ? 10.445 23.184 3.759 1.00 8.82 84 LYS A CA 1
ATOM 634 C C . LYS A 1 84 ? 10.868 23.815 5.075 1.00 9.05 84 LYS A C 1
ATOM 635 O O . LYS A 1 84 ? 12.048 23.799 5.426 1.00 10.96 84 LYS A O 1
ATOM 641 N N . ARG A 1 85 ? 9.908 24.371 5.805 1.00 10.24 85 ARG A N 1
ATOM 642 C CA . ARG A 1 85 ? 10.238 25.029 7.061 1.00 9.69 85 ARG A CA 1
ATOM 643 C C . ARG A 1 85 ? 9.161 24.892 8.130 1.00 9.64 85 ARG A C 1
ATOM 644 O O . ARG A 1 85 ? 7.978 25.084 7.870 1.00 9.44 85 ARG A O 1
ATOM 652 N N . LEU A 1 86 ? 9.593 24.545 9.337 1.00 8.49 86 LEU A N 1
ATOM 653 C CA . LEU A 1 86 ? 8.696 24.402 10.466 1.00 7.37 86 LEU A CA 1
ATOM 654 C C . LEU A 1 86 ? 9.268 25.232 11.603 1.00 5.87 86 LEU A C 1
ATOM 655 O O . LEU A 1 86 ? 10.442 25.110 11.940 1.00 8.58 86 LEU A O 1
ATOM 660 N N . ILE A 1 87 ? 8.443 26.094 12.176 1.00 5.77 87 ILE A N 1
ATOM 661 C CA . ILE A 1 87 ? 8.887 26.926 13.285 1.00 6.74 87 ILE A CA 1
ATOM 662 C C . ILE A 1 87 ? 7.880 26.858 14.405 1.00 7.73 87 ILE A C 1
ATOM 663 O O . ILE A 1 87 ? 6.684 27.037 14.176 1.00 8.36 87 ILE A O 1
ATOM 668 N N . TRP A 1 88 ? 8.347 26.562 15.615 1.00 7.44 88 TRP A N 1
ATOM 669 C CA . TRP A 1 88 ? 7.450 26.531 16.769 1.00 9.14 88 TRP A CA 1
ATOM 670 C C . TRP A 1 88 ? 8.170 27.214 17.919 1.00 8.38 88 TRP A C 1
ATOM 671 O O . TRP A 1 88 ? 9.396 27.330 17.914 1.00 9.62 88 TRP A O 1
ATOM 682 N N . THR A 1 89 ? 7.412 27.703 18.888 1.00 7.86 89 THR A N 1
ATOM 683 C CA . THR A 1 89 ? 8.019 28.389 20.011 1.00 7.11 89 THR A CA 1
ATOM 684 C C . THR A 1 89 ? 7.388 27.974 21.330 1.00 8.56 89 THR A C 1
ATOM 685 O O . THR A 1 89 ? 6.225 27.577 21.369 1.00 9.34 89 THR A O 1
ATOM 689 N N . SER A 1 90 ? 8.163 28.038 22.410 1.00 7.48 90 SER A N 1
ATOM 690 C CA . SER A 1 90 ? 7.621 27.709 23.721 1.00 8.52 90 SER A CA 1
ATOM 691 C C . SER A 1 90 ? 7.327 29.007 24.465 1.00 9.20 90 SER A C 1
ATOM 692 O O . SER A 1 90 ? 6.874 28.987 25.601 1.00 9.33 90 SER A O 1
ATOM 695 N N . ALA A 1 91 ? 7.575 30.138 23.805 1.00 7.45 91 ALA A N 1
ATOM 696 C CA . ALA A 1 91 ? 7.327 31.455 24.404 1.00 8.14 91 ALA A CA 1
ATOM 697 C C . ALA A 1 91 ? 5.838 31.771 24.291 1.00 6.59 91 ALA A C 1
ATOM 698 O O . ALA A 1 91 ? 5.319 32.664 24.974 1.00 8.24 91 ALA A O 1
ATOM 700 N N . LEU A 1 92 ? 5.156 31.035 23.416 1.00 8.85 92 LEU A N 1
ATOM 701 C CA . LEU A 1 92 ? 3.724 31.214 23.207 1.00 8.33 92 LEU A CA 1
ATOM 702 C C . LEU A 1 92 ? 3.036 29.856 23.246 1.00 8.58 92 LEU A C 1
ATOM 703 O O . LEU A 1 92 ? 3.663 28.828 22.988 1.00 8.88 92 LEU A O 1
ATOM 708 N N . VAL A 1 93 ? 1.749 29.860 23.570 1.00 10.35 93 VAL A N 1
ATOM 709 C CA . VAL A 1 93 ? 0.973 28.630 23.599 1.00 11.57 93 VAL A CA 1
ATOM 710 C C . VAL A 1 93 ? -0.142 28.759 22.557 1.00 10.43 93 VAL A C 1
ATOM 711 O O . VAL A 1 93 ? -0.081 29.626 21.680 1.00 9.69 93 VAL A O 1
ATOM 715 N N . LYS A 1 94 ? -1.152 27.901 22.640 1.00 10.89 94 LYS A N 1
ATOM 716 C CA . LYS A 1 94 ? -2.243 27.919 21.670 1.00 12.58 94 LYS A CA 1
ATOM 717 C C . LYS A 1 94 ? -2.793 29.316 21.369 1.00 10.51 94 LYS A C 1
ATOM 718 O O . LYS A 1 94 ? -2.944 30.149 22.266 1.00 10.09 94 LYS A O 1
ATOM 724 N N . ASN A 1 95 ? -3.080 29.551 20.092 1.00 9.29 95 ASN A N 1
ATOM 725 C CA . ASN A 1 95 ? -3.637 30.814 19.609 1.00 9.91 95 ASN A CA 1
ATOM 726 C C . ASN A 1 95 ? -2.720 32.020 19.844 1.00 8.80 95 ASN A C 1
ATOM 727 O O . ASN A 1 95 ? -3.188 33.157 19.925 1.00 9.13 95 ASN A O 1
ATOM 732 N N . TYR A 1 96 ? -1.415 31.758 19.954 1.00 7.34 96 TYR A N 1
ATOM 733 C CA . TYR A 1 96 ? -0.396 32.799 20.145 1.00 6.41 96 TYR A CA 1
ATOM 734 C C . TYR A 1 96 ? -0.409 33.484 21.510 1.00 7.00 96 TYR A C 1
ATOM 735 O O . TYR A 1 96 ? 0.111 34.592 21.656 1.00 8.75 96 TYR A O 1
ATOM 744 N N . ARG A 1 97 ? -1.009 32.840 22.503 1.00 7.47 97 ARG A N 1
ATOM 745 C CA . ARG A 1 97 ? -1.063 33.412 23.847 1.00 8.07 97 ARG A CA 1
ATOM 746 C C . ARG A 1 97 ? 0.308 33.378 24.515 1.00 7.91 97 ARG A C 1
ATOM 747 O O . ARG A 1 97 ? 1.017 32.380 24.422 1.00 7.27 97 ARG A O 1
ATOM 755 N N . PRO A 1 98 ? 0.714 34.474 25.182 1.00 8.54 98 PRO A N 1
ATOM 756 C CA . PRO A 1 98 ? 2.024 34.449 25.845 1.00 8.70 98 PRO A CA 1
ATOM 757 C C . PRO A 1 98 ? 2.027 33.308 26.866 1.00 9.64 98 PRO A C 1
ATOM 758 O O . PRO A 1 98 ? 1.032 33.086 27.558 1.00 9.45 98 PRO A O 1
ATOM 762 N N . ALA A 1 99 ? 3.136 32.583 26.952 1.00 8.26 99 ALA A N 1
ATOM 763 C CA . ALA A 1 99 ? 3.248 31.466 27.883 1.00 11.33 99 ALA A CA 1
ATOM 764 C C . ALA A 1 99 ? 3.341 31.928 29.337 1.00 12.90 99 ALA A C 1
ATOM 765 O O . ALA A 1 99 ? 3.763 33.050 29.626 1.00 14.14 99 ALA A O 1
ATOM 767 N N . VAL A 1 100 ? 2.943 31.060 30.260 1.00 15.54 100 VAL A N 1
ATOM 768 C CA . VAL A 1 100 ? 3.011 31.413 31.668 1.00 19.44 100 VAL A CA 1
ATOM 769 C C . VAL A 1 100 ? 4.470 31.384 32.119 1.00 22.54 100 VAL A C 1
ATOM 770 O O . VAL A 1 100 ? 5.167 30.388 31.940 1.00 21.70 100 VAL A O 1
ATOM 774 N N . PRO A 1 101 ? 4.958 32.500 32.684 1.00 24.66 101 PRO A N 1
ATOM 775 C CA . PRO A 1 101 ? 6.343 32.597 33.156 1.00 27.46 101 PRO A CA 1
ATOM 776 C C . PRO A 1 101 ? 6.575 31.815 34.448 1.00 28.76 101 PRO A C 1
ATOM 777 O O . PRO A 1 101 ? 6.458 30.589 34.468 1.00 30.35 101 PRO A O 1
ATOM 781 N N . VAL A 1 113 ? 13.035 28.667 27.565 1.00 17.69 113 VAL A N 1
ATOM 782 C CA . VAL A 1 113 ? 12.190 29.239 26.520 1.00 15.79 113 VAL A CA 1
ATOM 783 C C . VAL A 1 113 ? 12.971 29.283 25.211 1.00 13.97 113 VAL A C 1
ATOM 784 O O . VAL A 1 113 ? 14.111 29.741 25.175 1.00 15.40 113 VAL A O 1
ATOM 796 N N . THR A 1 115 ? 12.700 29.197 20.507 1.00 8.02 115 THR A N 1
ATOM 797 C CA . THR A 1 115 ? 11.959 29.149 19.258 1.00 7.31 115 THR A CA 1
ATOM 798 C C . THR A 1 115 ? 12.841 28.281 18.385 1.00 7.87 115 THR A C 1
ATOM 799 O O . THR A 1 115 ? 14.038 28.532 18.243 1.00 8.26 115 THR A O 1
ATOM 803 N N . ALA A 1 116 ? 12.242 27.231 17.840 1.00 8.06 116 ALA A N 1
ATOM 804 C CA . ALA A 1 116 ? 12.954 26.287 17.002 1.00 7.61 116 ALA A CA 1
ATOM 805 C C . ALA A 1 116 ? 12.605 26.531 15.549 1.00 10.18 116 ALA A C 1
ATOM 806 O O . ALA A 1 116 ? 11.437 26.699 15.197 1.00 9.62 116 ALA A O 1
ATOM 808 N N . VAL A 1 117 ? 13.628 26.579 14.710 1.00 9.69 117 VAL A N 1
ATOM 809 C CA . VAL A 1 117 ? 13.424 26.760 13.290 1.00 11.31 117 VAL A CA 1
ATOM 810 C C . VAL A 1 117 ? 14.038 25.530 12.645 1.00 12.96 117 VAL A C 1
ATOM 811 O O . VAL A 1 117 ? 15.221 25.244 12.832 1.00 14.38 117 VAL A O 1
ATOM 815 N N . ILE A 1 118 ? 13.216 24.786 11.919 1.00 12.55 118 ILE A N 1
ATOM 816 C CA . ILE A 1 118 ? 13.671 23.578 11.254 1.00 13.03 118 ILE A CA 1
ATOM 817 C C . ILE A 1 118 ? 13.560 23.789 9.753 1.00 13.04 118 ILE A C 1
ATOM 818 O O . ILE A 1 118 ? 12.484 24.087 9.251 1.00 12.71 118 ILE A O 1
ATOM 823 N N . GLU A 1 119 ? 14.672 23.656 9.038 1.00 11.40 119 GLU A N 1
ATOM 824 C CA . GLU A 1 119 ? 14.647 23.832 7.594 1.00 13.56 119 GLU A CA 1
ATOM 825 C C . GLU A 1 119 ? 15.053 22.548 6.891 1.00 12.04 119 GLU A C 1
ATOM 826 O O . GLU A 1 119 ? 16.003 21.889 7.300 1.00 10.01 119 GLU A O 1
ATOM 832 N N . LEU A 1 120 ? 14.324 22.195 5.837 1.00 11.44 120 LEU A N 1
ATOM 833 C CA . LEU A 1 120 ? 14.618 20.980 5.085 1.00 11.27 120 LEU A CA 1
ATOM 834 C C . LEU A 1 120 ? 14.962 21.312 3.643 1.00 12.40 120 LEU A C 1
ATOM 835 O O . LEU A 1 120 ? 14.425 22.256 3.056 1.00 11.72 120 LEU A O 1
ATOM 840 N N . GLN A 1 121 ? 15.858 20.524 3.071 1.00 13.09 121 GLN A N 1
ATOM 841 C CA . GLN A 1 121 ? 16.257 20.732 1.694 1.00 15.47 121 GLN A CA 1
ATOM 842 C C . GLN A 1 121 ? 16.525 19.372 1.076 1.00 14.16 121 GLN A C 1
ATOM 843 O O . GLN A 1 121 ? 17.349 18.610 1.571 1.00 15.06 121 GLN A O 1
ATOM 849 N N . PRO A 1 122 ? 15.807 19.031 -0.002 1.00 14.20 122 PRO A N 1
ATOM 850 C CA . PRO A 1 122 ? 16.058 17.723 -0.610 1.00 13.95 122 PRO A CA 1
ATOM 851 C C . PRO A 1 122 ? 17.438 17.679 -1.260 1.00 14.07 122 PRO A C 1
ATOM 852 O O . PRO A 1 122 ? 17.921 18.687 -1.775 1.00 13.23 122 PRO A O 1
ATOM 856 N N . THR A 1 123 ? 18.077 16.514 -1.201 1.00 15.47 123 THR A N 1
ATOM 857 C CA . THR A 1 123 ? 19.396 16.317 -1.792 1.00 16.73 123 THR A CA 1
ATOM 858 C C . THR A 1 123 ? 19.311 15.120 -2.728 1.00 17.48 123 THR A C 1
ATOM 859 O O . THR A 1 123 ? 18.260 14.491 -2.845 1.00 16.50 123 THR A O 1
ATOM 863 N N . SER A 1 124 ? 20.417 14.789 -3.384 1.00 18.93 124 SER A N 1
ATOM 864 C CA . SER A 1 124 ? 20.411 13.659 -4.304 1.00 20.76 124 SER A CA 1
ATOM 865 C C . SER A 1 124 ? 20.248 12.313 -3.602 1.00 21.30 124 SER A C 1
ATOM 866 O O . SER A 1 124 ? 19.783 11.351 -4.206 1.00 22.32 124 SER A O 1
ATOM 869 N N . SER A 1 125 ? 20.612 12.247 -2.326 1.00 20.11 125 SER A N 1
ATOM 870 C CA . SER A 1 125 ? 20.509 10.998 -1.585 1.00 20.50 125 SER A CA 1
ATOM 871 C C . SER A 1 125 ? 19.486 11.022 -0.451 1.00 19.27 125 SER A C 1
ATOM 872 O O . SER A 1 125 ? 19.195 9.985 0.144 1.00 18.01 125 SER A O 1
ATOM 875 N N . GLY A 1 126 ? 18.947 12.196 -0.139 1.00 17.41 126 GLY A N 1
ATOM 876 C CA . GLY A 1 126 ? 17.972 12.265 0.936 1.00 16.90 126 GLY A CA 1
ATOM 877 C C . GLY A 1 126 ? 17.497 13.665 1.262 1.00 15.29 126 GLY A C 1
ATOM 878 O O . GLY A 1 126 ? 16.985 14.373 0.395 1.00 16.75 126 GLY A O 1
ATOM 879 N N . THR A 1 127 ? 17.662 14.064 2.520 1.00 15.07 127 THR A N 1
ATOM 880 C CA . THR A 1 127 ? 17.236 15.387 2.953 1.00 15.03 127 THR A CA 1
ATOM 881 C C . THR A 1 127 ? 18.261 16.031 3.872 1.00 16.05 127 THR A C 1
ATOM 882 O O . THR A 1 127 ? 18.810 15.380 4.764 1.00 15.93 127 THR A O 1
ATOM 886 N N . ARG A 1 128 ? 18.524 17.313 3.644 1.00 15.19 128 ARG A N 1
ATOM 887 C CA . ARG A 1 128 ? 19.450 18.054 4.481 1.00 16.62 128 ARG A CA 1
ATOM 888 C C . ARG A 1 128 ? 18.583 18.671 5.574 1.00 15.85 128 ARG A C 1
ATOM 889 O O . ARG A 1 128 ? 17.624 19.390 5.286 1.00 15.54 128 ARG A O 1
ATOM 897 N N . TYR A 1 129 ? 18.915 18.360 6.822 1.00 16.73 129 TYR A N 1
ATOM 898 C CA . TYR A 1 129 ? 18.172 18.847 7.979 1.00 18.22 129 TYR A CA 1
ATOM 899 C C . TYR A 1 129 ? 18.967 19.878 8.757 1.00 18.94 129 TYR A C 1
ATOM 900 O O . TYR A 1 129 ? 20.097 19.624 9.166 1.00 18.37 129 TYR A O 1
ATOM 909 N N . THR A 1 130 ? 18.371 21.045 8.967 1.00 18.92 130 THR A N 1
ATOM 910 C CA . THR A 1 130 ? 19.035 22.097 9.714 1.00 20.17 130 THR A CA 1
ATOM 911 C C . THR A 1 130 ? 18.096 22.549 10.833 1.00 20.04 130 THR A C 1
ATOM 912 O O . THR A 1 130 ? 16.946 22.905 10.579 1.00 20.00 130 THR A O 1
ATOM 916 N N . ALA A 1 131 ? 18.578 22.501 12.071 1.00 19.70 131 ALA A N 1
ATOM 917 C CA . ALA A 1 131 ? 17.769 22.910 13.218 1.00 20.13 131 ALA A CA 1
ATOM 918 C C . ALA A 1 131 ? 18.470 24.010 14.005 1.00 20.44 131 ALA A C 1
ATOM 919 O O . ALA A 1 131 ? 19.647 23.890 14.344 1.00 22.26 131 ALA A O 1
ATOM 921 N N . CYS A 1 132 ? 17.744 25.087 14.285 1.00 19.26 132 CYS A N 1
ATOM 922 C CA . CYS A 1 132 ? 18.295 26.203 15.043 1.00 17.60 132 CYS A CA 1
ATOM 923 C C . CYS A 1 132 ? 17.378 26.490 16.218 1.00 17.09 132 CYS A C 1
ATOM 924 O O . CYS A 1 132 ? 16.161 26.594 16.054 1.00 15.92 132 CYS A O 1
ATOM 927 N N . ALA A 1 133 ? 17.968 26.591 17.403 1.00 12.52 133 ALA A N 1
ATOM 928 C CA . ALA A 1 133 ? 17.214 26.893 18.610 1.00 12.56 133 ALA A CA 1
ATOM 929 C C . ALA A 1 133 ? 17.582 28.317 18.991 1.00 11.62 133 ALA A C 1
ATOM 930 O O . ALA A 1 133 ? 18.751 28.616 19.258 1.00 10.94 133 ALA A O 1
ATOM 940 N N . HIS A 1 135 ? 17.341 31.585 21.456 1.00 10.10 135 HIS A N 1
ATOM 941 C CA . HIS A 1 135 ? 17.134 31.913 22.860 1.00 10.63 135 HIS A CA 1
ATOM 942 C C . HIS A 1 135 ? 17.003 33.415 23.061 1.00 9.72 135 HIS A C 1
ATOM 943 O O . HIS A 1 135 ? 17.323 34.193 22.166 1.00 12.11 135 HIS A O 1
ATOM 950 N N . ASN A 1 136 ? 16.542 33.822 24.243 1.00 13.54 136 ASN A N 1
ATOM 951 C CA . ASN A 1 136 ? 16.353 35.236 24.521 1.00 14.04 136 ASN A CA 1
ATOM 952 C C . ASN A 1 136 ? 17.583 35.949 25.070 1.00 14.56 136 ASN A C 1
ATOM 953 O O . ASN A 1 136 ? 17.718 37.160 24.906 1.00 15.59 136 ASN A O 1
ATOM 958 N N . THR A 1 137 ? 18.492 35.199 25.684 1.00 14.19 137 THR A N 1
ATOM 959 C CA . THR A 1 137 ? 19.697 35.785 26.268 1.00 14.79 137 THR A CA 1
ATOM 960 C C . THR A 1 137 ? 20.879 34.827 26.165 1.00 15.10 137 THR A C 1
ATOM 961 O O . THR A 1 137 ? 20.702 33.619 25.992 1.00 14.95 137 THR A O 1
ATOM 965 N N . PRO A 1 138 ? 22.109 35.357 26.270 1.00 17.04 138 PRO A N 1
ATOM 966 C CA . PRO A 1 138 ? 23.299 34.504 26.185 1.00 17.85 138 PRO A CA 1
ATOM 967 C C . PRO A 1 138 ? 23.306 33.462 27.304 1.00 18.15 138 PRO A C 1
ATOM 968 O O . PRO A 1 138 ? 23.726 32.319 27.104 1.00 18.41 138 PRO A O 1
ATOM 972 N N . GLY A 1 139 ? 22.835 33.869 28.481 1.00 18.12 139 GLY A N 1
ATOM 973 C CA . GLY A 1 139 ? 22.783 32.970 29.621 1.00 17.98 139 GLY A CA 1
ATOM 974 C C . GLY A 1 139 ? 21.902 31.762 29.375 1.00 19.50 139 GLY A C 1
ATOM 975 O O . GLY A 1 139 ? 22.203 30.653 29.818 1.00 16.80 139 GLY A O 1
ATOM 976 N N . GLN A 1 140 ? 20.800 31.986 28.669 1.00 17.23 140 GLN A N 1
ATOM 977 C CA . GLN A 1 140 ? 19.875 30.911 28.344 1.00 18.59 140 GLN A CA 1
ATOM 978 C C . GLN A 1 140 ? 20.500 30.010 27.281 1.00 16.12 140 GLN A C 1
ATOM 979 O O . GLN A 1 140 ? 20.347 28.792 27.334 1.00 16.39 140 GLN A O 1
ATOM 985 N N . ARG A 1 141 ? 21.213 30.609 26.329 1.00 16.64 141 ARG A N 1
ATOM 986 C CA . ARG A 1 141 ? 21.870 29.841 25.275 1.00 15.91 141 ARG A CA 1
ATOM 987 C C . ARG A 1 141 ? 22.916 28.939 25.924 1.00 17.54 141 ARG A C 1
ATOM 988 O O . ARG A 1 141 ? 22.996 27.745 25.634 1.00 15.78 141 ARG A O 1
ATOM 996 N N . LYS A 1 142 ? 23.714 29.530 26.807 1.00 18.30 142 LYS A N 1
ATOM 997 C CA . LYS A 1 142 ? 24.765 28.806 27.515 1.00 20.47 142 LYS A CA 1
ATOM 998 C C . LYS A 1 142 ? 24.152 27.683 28.350 1.00 21.14 142 LYS A C 1
ATOM 999 O O . LYS A 1 142 ? 24.673 26.565 28.387 1.00 22.68 142 LYS A O 1
ATOM 1005 N N . LEU A 1 143 ? 23.038 27.983 29.009 1.00 20.86 143 LEU A N 1
ATOM 1006 C CA . LEU A 1 143 ? 22.350 27.003 29.839 1.00 22.35 143 LEU A CA 1
ATOM 1007 C C . LEU A 1 143 ? 21.903 25.801 29.016 1.00 23.60 143 LEU A C 1
ATOM 1008 O O . LEU A 1 143 ? 22.010 24.657 29.463 1.00 23.23 143 LEU A O 1
ATOM 1013 N N . HIS A 1 144 ? 21.395 26.062 27.815 1.00 22.21 144 HIS A N 1
ATOM 1014 C CA . HIS A 1 144 ? 20.935 24.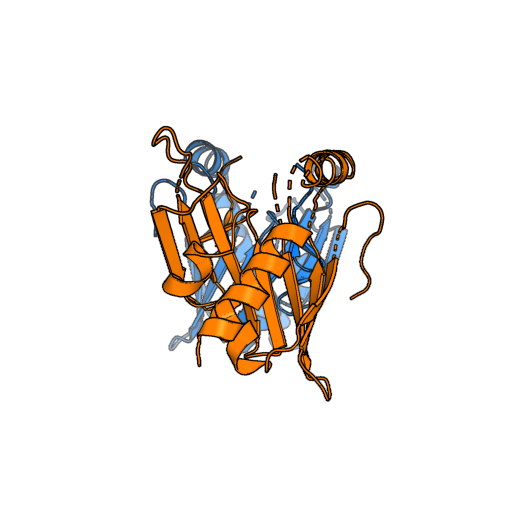981 26.946 1.00 23.54 144 HIS A CA 1
ATOM 1015 C C . HIS A 1 144 ? 22.118 24.095 26.568 1.00 23.92 144 HIS A C 1
ATOM 1016 O O . HIS A 1 144 ? 21.981 22.877 26.453 1.00 25.17 144 HIS A O 1
ATOM 1023 N N . GLU A 1 145 ? 23.281 24.709 26.377 1.00 25.35 145 GLU A N 1
ATOM 1024 C CA . GLU A 1 145 ? 24.483 23.955 26.038 1.00 27.75 145 GLU A CA 1
ATOM 1025 C C . GLU A 1 145 ? 24.844 23.030 27.196 1.00 29.87 145 GLU A C 1
ATOM 1026 O O . GLU A 1 145 ? 25.185 21.868 26.993 1.00 30.14 145 GLU A O 1
ATOM 1032 N N . GLU A 1 146 ? 24.767 23.560 28.412 1.00 31.63 146 GLU A N 1
ATOM 1033 C CA . GLU A 1 146 ? 25.082 22.791 29.610 1.00 34.64 146 GLU A CA 1
ATOM 1034 C C . GLU A 1 146 ? 23.973 21.787 29.889 1.00 36.30 146 GLU A C 1
ATOM 1035 O O . GLU A 1 146 ? 24.070 20.973 30.807 1.00 37.64 146 GLU A O 1
ATOM 1049 N N . GLY A 1 148 ? 22.917 19.804 27.441 1.00 38.60 148 GLY A N 1
ATOM 1050 C CA . GLY A 1 148 ? 23.115 18.731 26.483 1.00 36.48 148 GLY A CA 1
ATOM 1051 C C . GLY A 1 148 ? 22.359 18.930 25.183 1.00 35.01 148 GLY A C 1
ATOM 1052 O O . GLY A 1 148 ? 21.828 17.974 24.616 1.00 34.69 148 GLY A O 1
ATOM 1053 N N . PHE A 1 149 ? 22.312 20.169 24.704 1.00 33.57 149 PHE A N 1
ATOM 1054 C CA . PHE A 1 149 ? 21.612 20.477 23.462 1.00 32.51 149 PHE A CA 1
ATOM 1055 C C . PHE A 1 149 ? 22.188 19.735 22.261 1.00 31.56 149 PHE A C 1
ATOM 1056 O O . PHE A 1 149 ? 21.475 19.003 21.576 1.00 29.48 149 PHE A O 1
ATOM 1064 N N . HIS A 1 150 ? 23.477 19.928 22.005 1.00 31.03 150 HIS A N 1
ATOM 1065 C CA . HIS A 1 150 ? 24.122 19.284 20.869 1.00 31.82 150 HIS A CA 1
ATOM 1066 C C . HIS A 1 150 ? 23.962 17.768 20.889 1.00 30.79 150 HIS A C 1
ATOM 1067 O O . HIS A 1 150 ? 23.526 17.177 19.902 1.00 30.38 150 HIS A O 1
ATOM 1074 N N . GLU A 1 151 ? 24.307 17.137 22.008 1.00 29.79 151 GLU A N 1
ATOM 1075 C CA . GLU A 1 151 ? 24.185 15.686 22.119 1.00 29.12 151 GLU A CA 1
ATOM 1076 C C . GLU A 1 151 ? 22.728 15.248 22.050 1.00 27.19 151 GLU A C 1
ATOM 1077 O O . GLU A 1 151 ? 22.378 14.334 21.303 1.00 25.99 151 GLU A O 1
ATOM 1083 N N . GLY A 1 152 ? 21.890 15.906 22.844 1.00 25.23 152 GLY A N 1
ATOM 1084 C CA . GLY A 1 152 ? 20.478 15.576 22.881 1.00 23.17 152 GLY A CA 1
ATOM 1085 C C . GLY A 1 152 ? 19.800 15.679 21.534 1.00 20.99 152 GLY A C 1
ATOM 1086 O O . GLY A 1 152 ? 19.217 14.708 21.054 1.00 20.07 152 GLY A O 1
ATOM 1087 N N . TRP A 1 153 ? 19.864 16.857 20.925 1.00 21.57 153 TRP A N 1
ATOM 1088 C CA . TRP A 1 153 ? 19.250 17.067 19.621 1.00 20.66 153 TRP A CA 1
ATOM 1089 C C . TRP A 1 153 ? 19.874 16.150 18.577 1.00 19.37 153 TRP A C 1
ATOM 1090 O O . TRP A 1 153 ? 19.177 15.621 17.713 1.00 19.47 153 TRP A O 1
ATOM 1101 N N . GLY A 1 154 ? 21.186 15.953 18.666 1.00 18.58 154 GLY A N 1
ATOM 1102 C CA . GLY A 1 154 ? 21.860 15.076 17.722 1.00 18.68 154 GLY A CA 1
ATOM 1103 C C . GLY A 1 154 ? 21.307 13.664 17.790 1.00 19.16 154 GLY A C 1
ATOM 1104 O O . GLY A 1 154 ? 21.114 13.007 16.767 1.00 20.22 154 GLY A O 1
ATOM 1105 N N . THR A 1 155 ? 21.051 13.196 19.007 1.00 17.80 155 THR A N 1
ATOM 1106 C CA . THR A 1 155 ? 20.506 11.866 19.220 1.00 17.39 155 THR A CA 1
ATOM 1107 C C . THR A 1 155 ? 19.085 11.746 18.675 1.00 16.46 155 THR A C 1
ATOM 1108 O O . THR A 1 155 ? 18.714 10.713 18.109 1.00 14.68 155 THR A O 1
ATOM 1112 N N . THR A 1 156 ? 18.285 12.797 18.832 1.00 16.39 156 THR A N 1
ATOM 1113 C CA . THR A 1 156 ? 16.915 12.736 18.337 1.00 16.55 156 THR A CA 1
ATOM 1114 C C . THR A 1 156 ? 16.882 12.613 16.821 1.00 15.15 156 THR A C 1
ATOM 1115 O O . THR A 1 156 ? 16.050 11.895 16.280 1.00 14.59 156 THR A O 1
ATOM 1119 N N . ILE A 1 157 ? 17.795 13.294 16.138 1.00 16.17 157 ILE A N 1
ATOM 1120 C CA . ILE A 1 157 ? 17.831 13.221 14.684 1.00 17.49 157 ILE A CA 1
ATOM 1121 C C . ILE A 1 157 ? 18.216 11.808 14.249 1.00 18.21 157 ILE A C 1
ATOM 1122 O O . ILE A 1 157 ? 17.703 11.294 13.259 1.00 16.86 157 ILE A O 1
ATOM 1127 N N . THR A 1 158 ? 19.112 11.174 14.999 1.00 18.36 158 THR A N 1
ATOM 1128 C CA . THR A 1 158 ? 19.528 9.815 14.670 1.00 18.93 158 THR A CA 1
ATOM 1129 C C . THR A 1 158 ? 18.340 8.870 14.838 1.00 18.13 158 THR A C 1
ATOM 1130 O O . THR A 1 158 ? 18.130 7.971 14.026 1.00 18.05 158 THR A O 1
ATOM 1134 N N . GLN A 1 159 ? 17.554 9.087 15.889 1.00 16.54 159 GLN A N 1
ATOM 1135 C CA . GLN A 1 159 ? 16.376 8.268 16.140 1.00 16.91 159 GLN A CA 1
ATOM 1136 C C . GLN A 1 159 ? 15.345 8.483 15.040 1.00 17.49 159 GLN A C 1
ATOM 1137 O O . GLN A 1 159 ? 14.639 7.558 14.637 1.00 17.64 159 GLN A O 1
ATOM 1143 N N . LEU A 1 160 ? 15.260 9.718 14.554 1.00 16.84 160 LEU A N 1
ATOM 1144 C CA . LEU A 1 160 ? 14.316 10.047 13.491 1.00 16.06 160 LEU A CA 1
ATOM 1145 C C . LEU A 1 160 ? 14.654 9.282 12.214 1.00 16.20 160 LEU A C 1
ATOM 1146 O O . LEU A 1 160 ? 13.792 8.620 11.625 1.00 16.28 160 LEU A O 1
ATOM 1151 N N . GLU A 1 161 ? 15.909 9.371 11.788 1.00 16.69 161 GLU A N 1
ATOM 1152 C CA . GLU A 1 161 ? 16.333 8.690 10.573 1.00 18.08 161 GLU A CA 1
ATOM 1153 C C . GLU A 1 161 ? 16.106 7.186 10.693 1.00 19.68 161 GLU A C 1
ATOM 1154 O O . GLU A 1 161 ? 15.680 6.540 9.738 1.00 19.83 161 GLU A O 1
ATOM 1160 N N . GLU A 1 162 ? 16.385 6.636 11.869 1.00 19.96 162 GLU A N 1
ATOM 1161 C CA . GLU A 1 162 ? 16.205 5.207 12.101 1.00 21.61 162 GLU A CA 1
ATOM 1162 C C . GLU A 1 162 ? 14.737 4.802 11.985 1.00 20.88 162 GLU A C 1
ATOM 1163 O O . GLU A 1 162 ? 14.409 3.753 11.431 1.00 19.85 162 GLU A O 1
ATOM 1169 N N . LEU A 1 163 ? 13.857 5.647 12.512 1.00 19.35 163 LEU A N 1
ATOM 1170 C CA . LEU A 1 163 ? 12.424 5.395 12.482 1.00 19.91 163 LEU A CA 1
ATOM 1171 C C . LEU A 1 163 ? 11.847 5.403 11.072 1.00 19.83 163 LEU A C 1
ATOM 1172 O O . LEU A 1 163 ? 11.119 4.489 10.679 1.00 20.59 163 LEU A O 1
ATOM 1177 N N . LEU A 1 164 ? 12.173 6.444 10.314 1.00 20.37 164 LEU A N 1
ATOM 1178 C CA . LEU A 1 164 ? 11.667 6.590 8.954 1.00 20.70 164 LEU A CA 1
ATOM 1179 C C . LEU A 1 164 ? 12.136 5.494 8.007 1.00 22.26 164 LEU A C 1
ATOM 1180 O O . LEU A 1 164 ? 11.413 5.113 7.086 1.00 22.60 164 LEU A O 1
ATOM 1185 N N . LYS A 1 165 ? 13.340 4.980 8.231 1.00 23.89 165 LYS A N 1
ATOM 1186 C CA . LYS A 1 165 ? 13.858 3.923 7.372 1.00 27.45 165 LYS A CA 1
ATOM 1187 C C . LYS A 1 165 ? 13.106 2.603 7.537 1.00 28.47 165 LYS A C 1
ATOM 1188 O O . LYS A 1 165 ? 12.881 1.889 6.561 1.00 29.10 165 LYS A O 1
ATOM 1194 N N . GLN A 1 166 ? 12.705 2.284 8.764 1.00 30.18 166 GLN A N 1
ATOM 1195 C CA . GLN A 1 166 ? 11.993 1.036 9.017 1.00 31.81 166 GLN A CA 1
ATOM 1196 C C . GLN A 1 166 ? 10.483 1.131 8.829 1.00 32.20 166 GLN A C 1
ATOM 1197 O O . GLN A 1 166 ? 9.814 0.118 8.625 1.00 31.44 166 GLN A O 1
ATOM 1203 N N . GLU A 1 167 ? 9.945 2.344 8.900 1.00 31.05 167 GLU A N 1
ATOM 1204 C CA . GLU A 1 167 ? 8.512 2.546 8.724 1.00 31.55 167 GLU A CA 1
ATOM 1205 C C . GLU A 1 167 ? 8.260 3.016 7.291 1.00 30.51 167 GLU A C 1
ATOM 1206 O O . GLU A 1 167 ? 7.116 3.173 6.866 1.00 30.24 167 GLU A O 1
ATOM 1212 N N . LYS A 1 168 ? 9.346 3.221 6.550 1.00 29.51 168 LYS A N 1
ATOM 1213 C CA . LYS A 1 168 ? 9.282 3.690 5.171 1.00 29.11 168 LYS A CA 1
ATOM 1214 C C . LYS A 1 168 ? 8.304 2.907 4.300 1.00 29.23 168 LYS A C 1
ATOM 1215 O O . LYS A 1 168 ? 7.473 3.494 3.605 1.00 28.44 168 LYS A O 1
ATOM 1221 N N . ALA A 1 169 ? 8.406 1.583 4.335 1.00 29.51 169 ALA A N 1
ATOM 1222 C CA . ALA A 1 169 ? 7.528 0.732 3.538 1.00 30.14 169 ALA A CA 1
ATOM 1223 C C . ALA A 1 169 ? 6.059 0.986 3.863 1.00 29.77 169 ALA A C 1
ATOM 1224 O O . ALA A 1 169 ? 5.244 1.207 2.966 1.00 29.94 169 ALA A O 1
ATOM 1226 N N . TYR A 1 170 ? 5.723 0.950 5.148 1.00 29.70 170 TYR A N 1
ATOM 1227 C CA . TYR A 1 170 ? 4.350 1.175 5.579 1.00 29.58 170 TYR A CA 1
ATOM 1228 C C . TYR A 1 170 ? 3.917 2.606 5.260 1.00 29.88 170 TYR A C 1
ATOM 1229 O O . TYR A 1 170 ? 2.795 2.776 4.734 1.00 28.91 170 TYR A O 1
ATOM 1238 N N . THR B 1 4 ? -11.313 33.130 17.246 1.00 34.78 4 THR B N 1
ATOM 1239 C CA . THR B 1 4 ? -11.500 32.236 18.423 1.00 34.27 4 THR B CA 1
ATOM 1240 C C . THR B 1 4 ? -11.998 33.014 19.641 1.00 32.64 4 THR B C 1
ATOM 1241 O O . THR B 1 4 ? -11.696 34.200 19.799 1.00 32.56 4 THR B O 1
ATOM 1245 N N . PRO B 1 5 ? -12.772 32.351 20.518 1.00 30.82 5 PRO B N 1
ATOM 1246 C CA . PRO B 1 5 ? -13.320 32.973 21.727 1.00 28.51 5 PRO B CA 1
ATOM 1247 C C . PRO B 1 5 ? -12.226 33.399 22.695 1.00 25.95 5 PRO B C 1
ATOM 1248 O O . PRO B 1 5 ? -11.288 32.646 22.958 1.00 25.04 5 PRO B O 1
ATOM 1252 N N . ILE B 1 6 ? -12.351 34.606 23.229 1.00 22.82 6 ILE B N 1
ATOM 1253 C CA . ILE B 1 6 ? -11.355 35.100 24.160 1.00 20.66 6 ILE B CA 1
ATOM 1254 C C . ILE B 1 6 ? -11.569 34.512 25.547 1.00 19.84 6 ILE B C 1
ATOM 1255 O O . ILE B 1 6 ? -12.646 34.014 25.869 1.00 16.42 6 ILE B O 1
ATOM 1260 N N . ASP B 1 7 ? -10.516 34.556 26.355 1.00 16.04 7 ASP B N 1
ATOM 1261 C CA . ASP B 1 7 ? -10.558 34.054 27.719 1.00 16.39 7 ASP B CA 1
ATOM 1262 C C . ASP B 1 7 ? -10.761 35.289 28.588 1.00 16.57 7 ASP B C 1
ATOM 1263 O O . ASP B 1 7 ? -9.836 36.073 28.781 1.00 14.07 7 ASP B O 1
ATOM 1268 N N . ALA B 1 8 ? -11.976 35.465 29.099 1.00 17.69 8 ALA B N 1
ATOM 1269 C CA . ALA B 1 8 ? -12.314 36.634 29.911 1.00 18.58 8 ALA B CA 1
ATOM 1270 C C . ALA B 1 8 ? -11.388 36.917 31.085 1.00 18.88 8 ALA B C 1
ATOM 1271 O O . ALA B 1 8 ? -11.319 38.046 31.569 1.00 17.52 8 ALA B O 1
ATOM 1273 N N . GLU B 1 9 ? -10.679 35.895 31.544 1.00 17.41 9 GLU B N 1
ATOM 1274 C CA . GLU B 1 9 ? -9.777 36.054 32.671 1.00 17.80 9 GLU B CA 1
ATOM 1275 C C . GLU B 1 9 ? -8.390 36.560 32.296 1.00 14.77 9 GLU B C 1
ATOM 1276 O O . GLU B 1 9 ? -7.681 37.130 33.126 1.00 15.84 9 GLU B O 1
ATOM 1282 N N . LEU B 1 10 ? -8.013 36.378 31.038 1.00 11.11 10 LEU B N 1
ATOM 1283 C CA . LEU B 1 10 ? -6.690 36.785 30.579 1.00 10.14 10 LEU B CA 1
ATOM 1284 C C . LEU B 1 10 ? -6.684 37.779 29.432 1.00 9.96 10 LEU B C 1
ATOM 1285 O O . LEU B 1 10 ? -5.647 38.365 29.119 1.00 9.16 10 LEU B O 1
ATOM 1290 N N . ASP B 1 11 ? -7.840 37.978 28.811 1.00 9.58 11 ASP B N 1
ATOM 1291 C CA . ASP B 1 11 ? -7.926 38.847 27.638 1.00 10.01 11 ASP B CA 1
ATOM 1292 C C . ASP B 1 11 ? -8.758 40.114 27.788 1.00 9.95 11 ASP B C 1
ATOM 1293 O O . ASP B 1 11 ? -9.778 40.124 28.475 1.00 11.62 11 ASP B O 1
ATOM 1298 N N . LEU B 1 12 ? -8.314 41.181 27.132 1.00 10.89 12 LEU B N 1
ATOM 1299 C CA . LEU B 1 12 ? -9.030 42.449 27.154 1.00 12.06 12 LEU B CA 1
ATOM 1300 C C . LEU B 1 12 ? -9.485 42.739 25.726 1.00 15.67 12 LEU B C 1
ATOM 1301 O O . LEU B 1 12 ? -8.725 42.550 24.776 1.00 13.84 12 LEU B O 1
ATOM 1314 N N . LEU B 1 14 ? -11.506 45.435 22.864 1.00 17.67 14 LEU B N 1
ATOM 1315 C CA . LEU B 1 14 ? -11.864 46.807 22.539 1.00 19.55 14 LEU B CA 1
ATOM 1316 C C . LEU B 1 14 ? -12.592 46.781 21.203 1.00 20.00 14 LEU B C 1
ATOM 1317 O O . LEU B 1 14 ? -12.053 46.302 20.205 1.00 18.35 14 LEU B O 1
ATOM 1322 N N . LYS B 1 15 ? -13.823 47.275 21.197 1.00 21.99 15 LYS B N 1
ATOM 1323 C CA . LYS B 1 15 ? -14.633 47.314 19.985 1.00 22.86 15 LYS B CA 1
ATOM 1324 C C . LYS B 1 15 ? -15.004 48.762 19.703 1.00 24.00 15 LYS B C 1
ATOM 1325 O O . LYS B 1 15 ? -15.502 49.463 20.585 1.00 21.46 15 LYS B O 1
ATOM 1331 N N . ARG B 1 16 ? -14.748 49.219 18.483 1.00 23.43 16 ARG B N 1
ATOM 1332 C CA . ARG B 1 16 ? -15.077 50.590 18.122 1.00 24.93 16 ARG B CA 1
ATOM 1333 C C . ARG B 1 16 ? -15.427 50.715 16.651 1.00 24.60 16 ARG B C 1
ATOM 1334 O O . ARG B 1 16 ? -14.906 49.982 15.812 1.00 22.72 16 ARG B O 1
ATOM 1342 N N . GLU B 1 17 ? -16.331 51.642 16.349 1.00 24.55 17 GLU B N 1
ATOM 1343 C CA . GLU B 1 17 ? -16.746 51.887 14.975 1.00 25.46 17 GLU B CA 1
ATOM 1344 C C . GLU B 1 17 ? -16.025 53.136 14.491 1.00 24.70 17 GLU B C 1
ATOM 1345 O O . GLU B 1 17 ? -16.151 54.201 15.091 1.00 23.28 17 GLU B O 1
ATOM 1351 N N . LEU B 1 18 ? -15.266 53.001 13.409 1.00 22.52 18 LEU B N 1
ATOM 1352 C CA . LEU B 1 18 ? -14.531 54.125 12.842 1.00 22.22 18 LEU B CA 1
ATOM 1353 C C . LEU B 1 18 ? -15.197 54.570 11.545 1.00 20.99 18 LEU B C 1
ATOM 1354 O O . LEU B 1 18 ? -15.400 53.761 10.640 1.00 20.72 18 LEU B O 1
ATOM 1359 N N . ALA B 1 19 ? -15.537 55.853 11.460 1.00 21.15 19 ALA B N 1
ATOM 1360 C CA . ALA B 1 19 ? -16.180 56.398 10.269 1.00 21.39 19 ALA B CA 1
ATOM 1361 C C . ALA B 1 19 ? -15.142 56.671 9.183 1.00 21.64 19 ALA B C 1
ATOM 1362 O O . ALA B 1 19 ? -15.060 57.772 8.633 1.00 20.96 19 ALA B O 1
ATOM 1364 N N . VAL B 1 20 ? -14.353 55.646 8.880 1.00 18.88 20 VAL B N 1
ATOM 1365 C CA . VAL B 1 20 ? -13.300 55.726 7.879 1.00 19.12 20 VAL B CA 1
ATOM 1366 C C . VAL B 1 20 ? -13.278 54.397 7.128 1.00 16.49 20 VAL B C 1
ATOM 1367 O O . VAL B 1 20 ? -13.627 53.359 7.691 1.00 16.48 20 VAL B O 1
ATOM 1371 N N . PRO B 1 21 ? -12.899 54.417 5.838 1.00 15.60 21 PRO B N 1
ATOM 1372 C CA . PRO B 1 21 ? -12.843 53.191 5.034 1.00 14.55 21 PRO B CA 1
ATOM 1373 C C . PRO B 1 21 ? -11.729 52.251 5.503 1.00 11.84 21 PRO B C 1
ATOM 1374 O O . PRO B 1 21 ? -10.682 52.698 5.983 1.00 11.45 21 PRO B O 1
ATOM 1378 N N . VAL B 1 22 ? -11.974 50.951 5.354 1.00 11.11 22 VAL B N 1
ATOM 1379 C CA . VAL B 1 22 ? -11.041 49.912 5.791 1.00 10.85 22 VAL B CA 1
ATOM 1380 C C . VAL B 1 22 ? -9.606 50.044 5.277 1.00 10.55 22 VAL B C 1
ATOM 1381 O O . VAL B 1 22 ? -8.656 49.716 5.988 1.00 9.35 22 VAL B O 1
ATOM 1385 N N . ASN B 1 23 ? -9.435 50.530 4.050 1.00 9.80 23 ASN B N 1
ATOM 1386 C CA . ASN B 1 23 ? -8.091 50.681 3.515 1.00 11.70 23 ASN B CA 1
ATOM 1387 C C . ASN B 1 23 ? -7.291 51.692 4.328 1.00 12.38 23 ASN B C 1
ATOM 1388 O O . ASN B 1 23 ? -6.087 51.524 4.517 1.00 11.25 23 ASN B O 1
ATOM 1393 N N . LEU B 1 24 ? -7.950 52.744 4.811 1.00 10.53 24 LEU B N 1
ATOM 1394 C CA . LEU B 1 24 ? -7.246 53.745 5.608 1.00 10.67 24 LEU B CA 1
ATOM 1395 C C . LEU B 1 24 ? -6.927 53.216 6.998 1.00 9.93 24 LEU B C 1
ATOM 1396 O O . LEU B 1 24 ? -5.850 53.482 7.537 1.00 10.76 24 LEU B O 1
ATOM 1401 N N . VAL B 1 25 ? -7.855 52.468 7.579 1.00 9.21 25 VAL B N 1
ATOM 1402 C CA . VAL B 1 25 ? -7.619 51.910 8.901 1.00 10.54 25 VAL B CA 1
ATOM 1403 C C . VAL B 1 25 ? -6.394 51.004 8.816 1.00 10.46 25 VAL B C 1
ATOM 1404 O O . VAL B 1 25 ? -5.515 51.051 9.675 1.00 9.55 25 VAL B O 1
ATOM 1408 N N . TRP B 1 26 ? -6.326 50.204 7.757 1.00 9.53 26 TRP B N 1
ATOM 1409 C CA . TRP B 1 26 ? -5.199 49.300 7.572 1.00 9.60 26 TRP B CA 1
ATOM 1410 C C . TRP B 1 26 ? -3.894 50.092 7.445 1.00 9.47 26 TRP B C 1
ATOM 1411 O O . TRP B 1 26 ? -2.884 49.718 8.034 1.00 10.45 26 TRP B O 1
ATOM 1422 N N . ARG B 1 27 ? -3.907 51.188 6.690 1.00 9.66 27 ARG B N 1
ATOM 1423 C CA . ARG B 1 27 ? -2.699 51.992 6.555 1.00 8.88 27 ARG B CA 1
ATOM 1424 C C . ARG B 1 27 ? -2.282 52.531 7.930 1.00 9.09 27 ARG B C 1
ATOM 1425 O O . ARG B 1 27 ? -1.101 52.514 8.286 1.00 8.63 27 ARG B O 1
ATOM 1433 N N . GLY B 1 28 ? -3.254 53.006 8.703 1.00 10.95 28 GLY B N 1
ATOM 1434 C CA . GLY B 1 28 ? -2.953 53.526 10.027 1.00 10.39 28 GLY B CA 1
ATOM 1435 C C . GLY B 1 28 ? -2.303 52.505 10.950 1.00 11.47 28 GLY B C 1
ATOM 1436 O O . GLY B 1 28 ? -1.448 52.848 11.774 1.00 10.18 28 GLY B O 1
ATOM 1437 N N . LEU B 1 29 ? -2.702 51.245 10.820 1.00 10.23 29 LEU B N 1
ATOM 1438 C CA . LEU B 1 29 ? -2.158 50.174 11.655 1.00 10.19 29 LEU B CA 1
ATOM 1439 C C . LEU B 1 29 ? -0.808 49.629 11.189 1.00 9.11 29 LEU B C 1
ATOM 1440 O O . LEU B 1 29 ? -0.113 48.960 11.958 1.00 9.83 29 LEU B O 1
ATOM 1445 N N . THR B 1 30 ? -0.416 49.938 9.956 1.00 8.93 30 THR B N 1
ATOM 1446 C CA . THR B 1 30 ? 0.800 49.364 9.392 1.00 10.77 30 THR B CA 1
ATOM 1447 C C . THR B 1 30 ? 1.904 50.274 8.870 1.00 11.42 30 THR B C 1
ATOM 1448 O O . THR B 1 30 ? 3.010 49.806 8.601 1.00 11.83 30 THR B O 1
ATOM 1452 N N . GLU B 1 31 ? 1.613 51.560 8.706 1.00 10.90 31 GLU B N 1
ATOM 1453 C CA . GLU B 1 31 ? 2.608 52.500 8.196 1.00 11.48 31 GLU B CA 1
ATOM 1454 C C . GLU B 1 31 ? 3.253 53.298 9.324 1.00 10.80 31 GLU B C 1
ATOM 1455 O O . GLU B 1 31 ? 2.581 54.072 10.003 1.00 11.90 31 GLU B O 1
ATOM 1461 N N . PRO B 1 32 ? 4.571 53.137 9.520 1.00 11.06 32 PRO B N 1
ATOM 1462 C CA . PRO B 1 32 ? 5.297 53.852 10.579 1.00 13.41 32 PRO B CA 1
ATOM 1463 C C . PRO B 1 32 ? 4.968 55.344 10.683 1.00 14.75 32 PRO B C 1
ATOM 1464 O O . PRO B 1 32 ? 4.774 55.856 11.782 1.00 14.89 32 PRO B O 1
ATOM 1468 N N . GLU B 1 33 ? 4.903 56.033 9.545 1.00 16.19 33 GLU B N 1
ATOM 1469 C CA . GLU B 1 33 ? 4.605 57.461 9.539 1.00 18.87 33 GLU B CA 1
ATOM 1470 C C . GLU B 1 33 ? 3.291 57.764 10.248 1.00 16.59 33 GLU B C 1
ATOM 1471 O O . GLU B 1 33 ? 3.180 58.760 10.960 1.00 18.71 33 GLU B O 1
ATOM 1477 N N . LEU B 1 34 ? 2.299 56.900 10.054 1.00 14.71 34 LEU B N 1
ATOM 1478 C CA . LEU B 1 34 ? 0.997 57.082 10.683 1.00 14.32 34 LEU B CA 1
ATOM 1479 C C . LEU B 1 34 ? 1.018 56.606 12.132 1.00 14.69 34 LEU B C 1
ATOM 1480 O O . LEU B 1 34 ? 0.566 57.317 13.030 1.00 15.55 34 LEU B O 1
ATOM 1485 N N . LEU B 1 35 ? 1.554 55.409 12.357 1.00 14.60 35 LEU B N 1
ATOM 1486 C CA . LEU B 1 35 ? 1.633 54.839 13.701 1.00 13.05 35 LEU B CA 1
ATOM 1487 C C . LEU B 1 35 ? 2.228 55.803 14.724 1.00 15.52 35 LEU B C 1
ATOM 1488 O O . LEU B 1 35 ? 1.750 55.888 15.855 1.00 16.13 35 LEU B O 1
ATOM 1493 N N . LYS B 1 36 ? 3.265 56.533 14.330 1.00 17.51 36 LYS B N 1
ATOM 1494 C CA . LYS B 1 36 ? 3.896 57.467 15.251 1.00 20.54 36 LYS B CA 1
ATOM 1495 C C . LYS B 1 36 ? 2.997 58.628 15.661 1.00 21.82 36 LYS B C 1
ATOM 1496 O O . LYS B 1 36 ? 3.351 59.401 16.549 1.00 23.01 36 LYS B O 1
ATOM 1502 N N . LYS B 1 37 ? 1.828 58.745 15.039 1.00 21.73 37 LYS B N 1
ATOM 1503 C CA . LYS B 1 37 ? 0.926 59.838 15.378 1.00 23.57 37 LYS B CA 1
ATOM 1504 C C . LYS B 1 37 ? -0.360 59.455 16.109 1.00 23.71 37 LYS B C 1
ATOM 1505 O O . LYS B 1 37 ? -1.250 60.293 16.264 1.00 25.57 37 LYS B O 1
ATOM 1511 N N . TRP B 1 38 ? -0.471 58.208 16.559 1.00 20.76 38 TRP B N 1
ATOM 1512 C CA . TRP B 1 38 ? -1.680 57.791 17.268 1.00 19.59 38 TRP B CA 1
ATOM 1513 C C . TRP B 1 38 ? -1.506 56.593 18.192 1.00 19.45 38 TRP B C 1
ATOM 1514 O O . TRP B 1 38 ? -2.281 56.411 19.128 1.00 19.79 38 TRP B O 1
ATOM 1525 N N . PHE B 1 39 ? -0.497 55.775 17.919 1.00 18.77 39 PHE B N 1
ATOM 1526 C CA . PHE B 1 39 ? -0.253 54.559 18.688 1.00 18.51 39 PHE B CA 1
ATOM 1527 C C . PHE B 1 39 ? -0.145 54.733 20.200 1.00 19.90 39 PHE B C 1
ATOM 1528 O O . PHE B 1 39 ? -0.475 53.816 20.949 1.00 18.05 39 PHE B O 1
ATOM 1536 N N . VAL B 1 40 ? 0.328 55.891 20.651 1.00 19.38 40 VAL B N 1
ATOM 1537 C CA . VAL B 1 40 ? 0.451 56.130 22.085 1.00 21.92 40 VAL B CA 1
ATOM 1538 C C . VAL B 1 40 ? -0.322 57.371 22.518 1.00 23.34 40 VAL B C 1
ATOM 1539 O O . VAL B 1 40 ? -0.382 58.369 21.802 1.00 23.67 40 VAL B O 1
ATOM 1543 N N . PRO B 1 41 ? -0.950 57.313 23.699 1.00 24.85 41 PRO B N 1
ATOM 1544 C CA . PRO B 1 41 ? -1.713 58.464 24.189 1.00 25.98 41 PRO B CA 1
ATOM 1545 C C . PRO B 1 41 ? -0.804 59.593 24.658 1.00 27.75 41 PRO B C 1
ATOM 1546 O O . PRO B 1 41 ? 0.116 59.372 25.441 1.00 27.66 41 PRO B O 1
ATOM 1550 N N . LYS B 1 42 ? -1.049 60.803 24.166 1.00 31.26 42 LYS B N 1
ATOM 1551 C CA . LYS B 1 42 ? -0.241 61.943 24.574 1.00 34.10 42 LYS B CA 1
ATOM 1552 C C . LYS B 1 42 ? -0.502 62.205 26.054 1.00 35.42 42 LYS B C 1
ATOM 1553 O O . LYS B 1 42 ? -1.493 61.720 26.604 1.00 36.99 42 LYS B O 1
ATOM 1559 N N . PRO B 1 43 ? 0.383 62.960 26.726 1.00 36.06 43 PRO B N 1
ATOM 1560 C CA . PRO B 1 43 ? 1.613 63.603 26.252 1.00 35.66 43 PRO B CA 1
ATOM 1561 C C . PRO B 1 43 ? 2.664 62.673 25.661 1.00 34.80 43 PRO B C 1
ATOM 1562 O O . PRO B 1 43 ? 3.654 63.141 25.100 1.00 34.95 43 PRO B O 1
ATOM 1566 N N . TRP B 1 44 ? 2.464 61.364 25.790 1.00 33.70 44 TRP B N 1
ATOM 1567 C CA . TRP B 1 44 ? 3.426 60.413 25.244 1.00 32.94 44 TRP B CA 1
ATOM 1568 C C . TRP B 1 44 ? 3.529 60.574 23.730 1.00 30.83 44 TRP B C 1
ATOM 1569 O O . TRP B 1 44 ? 2.591 61.037 23.078 1.00 30.34 44 TRP B O 1
ATOM 1580 N N . SER B 1 45 ? 4.680 60.203 23.179 1.00 29.05 45 SER B N 1
ATOM 1581 C CA . SER B 1 45 ? 4.906 60.296 21.741 1.00 27.30 45 SER B CA 1
ATOM 1582 C C . SER B 1 45 ? 5.843 59.191 21.269 1.00 25.71 45 SER B C 1
ATOM 1583 O O . SER B 1 45 ? 6.424 58.467 22.078 1.00 25.03 45 SER B O 1
ATOM 1586 N N . ILE B 1 46 ? 5.976 59.068 19.954 1.00 24.03 46 ILE B N 1
ATOM 1587 C CA . ILE B 1 46 ? 6.839 58.060 19.354 1.00 23.36 46 ILE B CA 1
ATOM 1588 C C . ILE B 1 46 ? 7.857 58.752 18.459 1.00 23.10 46 ILE B C 1
ATOM 1589 O O . ILE B 1 46 ? 7.501 59.354 17.446 1.00 24.70 46 ILE B O 1
ATOM 1594 N N . SER B 1 47 ? 9.126 58.672 18.844 1.00 22.62 47 SER B N 1
ATOM 1595 C CA . SER B 1 47 ? 10.195 59.313 18.090 1.00 22.98 47 SER B CA 1
ATOM 1596 C C . SER B 1 47 ? 10.715 58.460 16.945 1.00 22.07 47 SER B C 1
ATOM 1597 O O . SER B 1 47 ? 11.318 58.980 16.009 1.00 22.82 47 SER B O 1
ATOM 1600 N N . ASP B 1 48 ? 10.479 57.151 17.014 1.00 21.04 48 ASP B N 1
ATOM 1601 C CA . ASP B 1 48 ? 10.938 56.251 15.963 1.00 18.93 48 ASP B CA 1
ATOM 1602 C C . ASP B 1 48 ? 10.045 55.017 15.869 1.00 17.65 48 ASP B C 1
ATOM 1603 O O . ASP B 1 48 ? 9.535 54.527 16.874 1.00 15.29 48 ASP B O 1
ATOM 1608 N N . CYS B 1 49 ? 9.859 54.522 14.654 1.00 15.71 49 CYS B N 1
ATOM 1609 C CA . CYS B 1 49 ? 9.033 53.347 14.438 1.00 15.18 49 CYS B CA 1
ATOM 1610 C C . CYS B 1 49 ? 9.499 52.599 13.204 1.00 13.54 49 CYS B C 1
ATOM 1611 O O . CYS B 1 49 ? 9.744 53.191 12.157 1.00 14.98 49 CYS B O 1
ATOM 1614 N N . ARG B 1 50 ? 9.631 51.287 13.351 1.00 14.24 50 ARG B N 1
ATOM 1615 C CA . ARG B 1 50 ? 10.058 50.425 12.267 1.00 13.92 50 ARG B CA 1
ATOM 1616 C C . ARG B 1 50 ? 9.044 49.299 12.156 1.00 11.10 50 ARG B C 1
ATOM 1617 O O . ARG B 1 50 ? 8.632 48.717 13.163 1.00 11.95 50 ARG B O 1
ATOM 1625 N N . VAL B 1 51 ? 8.639 49.004 10.929 1.00 10.15 51 VAL B N 1
ATOM 1626 C CA . VAL B 1 51 ? 7.678 47.940 10.684 1.00 9.70 51 VAL B CA 1
ATOM 1627 C C . VAL B 1 51 ? 8.097 47.124 9.468 1.00 11.53 51 VAL B C 1
ATOM 1628 O O . VAL B 1 51 ? 8.303 47.668 8.381 1.00 12.30 51 VAL B O 1
ATOM 1632 N N . ASP B 1 52 ? 8.255 45.821 9.671 1.00 10.59 52 ASP B N 1
ATOM 1633 C CA . ASP B 1 52 ? 8.574 44.882 8.596 1.00 11.61 52 ASP B CA 1
ATOM 1634 C C . ASP B 1 52 ? 7.268 44.083 8.589 1.00 11.47 52 ASP B C 1
ATOM 1635 O O . ASP B 1 52 ? 7.112 43.139 9.363 1.00 11.30 52 ASP B O 1
ATOM 1640 N N . LEU B 1 53 ? 6.326 44.480 7.734 1.00 11.12 53 LEU B N 1
ATOM 1641 C CA . LEU B 1 53 ? 5.005 43.852 7.697 1.00 10.19 53 LEU B CA 1
ATOM 1642 C C . LEU B 1 53 ? 4.906 42.461 7.072 1.00 10.27 53 LEU B C 1
ATOM 1643 O O . LEU B 1 53 ? 4.477 42.298 5.925 1.00 12.86 53 LEU B O 1
ATOM 1648 N N . ARG B 1 54 ? 5.282 41.457 7.859 1.00 9.89 54 ARG B N 1
ATOM 1649 C CA . ARG B 1 54 ? 5.245 40.060 7.439 1.00 10.94 54 ARG B CA 1
ATOM 1650 C C . ARG B 1 54 ? 5.399 39.209 8.687 1.00 9.79 54 ARG B C 1
ATOM 1651 O O . ARG B 1 54 ? 5.909 39.678 9.702 1.00 8.74 54 ARG B O 1
ATOM 1659 N N . PRO B 1 55 ? 4.944 37.949 8.636 1.00 10.01 55 PRO B N 1
ATOM 1660 C CA . PRO B 1 55 ? 5.082 37.082 9.808 1.00 10.26 55 PRO B CA 1
ATOM 1661 C C . PRO B 1 55 ? 6.574 36.946 10.112 1.00 8.25 55 PRO B C 1
ATOM 1662 O O . PRO B 1 55 ? 7.363 36.627 9.219 1.00 9.27 55 PRO B O 1
ATOM 1666 N N . GLY B 1 56 ? 6.952 37.211 11.360 1.00 8.32 56 GLY B N 1
ATOM 1667 C CA . GLY B 1 56 ? 8.348 37.140 11.747 1.00 7.58 56 GLY B CA 1
ATOM 1668 C C . GLY B 1 56 ? 9.024 38.498 11.639 1.00 8.30 56 GLY B C 1
ATOM 1669 O O . GLY B 1 56 ? 10.184 38.648 12.018 1.00 9.05 56 GLY B O 1
ATOM 1670 N N . GLY B 1 57 ? 8.296 39.486 11.131 1.00 7.75 57 GLY B N 1
ATOM 1671 C CA . GLY B 1 57 ? 8.855 40.818 10.956 1.00 8.26 57 GLY B CA 1
ATOM 1672 C C . GLY B 1 57 ? 8.874 41.636 12.229 1.00 8.72 57 GLY B C 1
ATOM 1673 O O . GLY B 1 57 ? 8.007 41.478 13.086 1.00 7.07 57 GLY B O 1
ATOM 1674 N N . GLU B 1 58 ? 9.861 42.515 12.367 1.00 8.80 58 GLU B N 1
ATOM 1675 C CA . GLU B 1 58 ? 9.939 43.334 13.568 1.00 10.23 58 GLU B CA 1
ATOM 1676 C C . GLU B 1 58 ? 8.911 44.460 13.590 1.00 10.91 58 GLU B C 1
ATOM 1677 O O . GLU B 1 58 ? 8.513 44.996 12.556 1.00 10.42 58 GLU B O 1
ATOM 1683 N N . PHE B 1 59 ? 8.469 44.785 14.796 1.00 10.80 59 PHE B N 1
ATOM 1684 C CA . PHE B 1 59 ? 7.557 45.891 15.034 1.00 12.43 59 PHE B CA 1
ATOM 1685 C C . PHE B 1 59 ? 8.348 46.596 16.127 1.00 13.63 59 PHE B C 1
ATOM 1686 O O . PHE B 1 59 ? 8.395 46.128 17.266 1.00 12.40 59 PHE B O 1
ATOM 1694 N N . TYR B 1 60 ? 9.007 47.693 15.763 1.00 13.51 60 TYR B N 1
ATOM 1695 C CA . TYR B 1 60 ? 9.832 48.448 16.704 1.00 16.79 60 TYR B CA 1
ATOM 1696 C C . TYR B 1 60 ? 9.333 49.875 16.900 1.00 16.43 60 TYR B C 1
ATOM 1697 O O . TYR B 1 60 ? 8.992 50.559 15.938 1.00 15.53 60 TYR B O 1
ATOM 1706 N N . THR B 1 61 ? 9.288 50.319 18.151 1.00 17.00 61 THR B N 1
ATOM 1707 C CA . THR B 1 61 ? 8.848 51.675 18.452 1.00 19.69 61 THR B CA 1
ATOM 1708 C C . THR B 1 61 ? 9.692 52.283 19.566 1.00 21.35 61 THR B C 1
ATOM 1709 O O . THR B 1 61 ? 10.216 51.569 20.425 1.00 19.30 61 THR B O 1
ATOM 1713 N N . VAL B 1 62 ? 9.836 53.604 19.538 1.00 21.30 62 VAL B N 1
ATOM 1714 C CA . VAL B 1 62 ? 10.588 54.307 20.571 1.00 23.91 62 VAL B CA 1
ATOM 1715 C C . VAL B 1 62 ? 9.663 55.332 21.213 1.00 25.46 62 VAL B C 1
ATOM 1716 O O . VAL B 1 62 ? 9.367 56.369 20.623 1.00 25.69 62 VAL B O 1
ATOM 1728 N N . GLN B 1 64 ? 8.600 58.250 23.724 1.00 34.66 64 GLN B N 1
ATOM 1729 C CA . GLN B 1 64 ? 9.293 59.414 24.266 1.00 36.05 64 GLN B CA 1
ATOM 1730 C C . GLN B 1 64 ? 8.354 60.309 25.065 1.00 36.69 64 GLN B C 1
ATOM 1731 O O . GLN B 1 64 ? 7.169 60.413 24.759 1.00 37.24 64 GLN B O 1
ATOM 1737 N N . ASP B 1 65 ? 8.894 60.951 26.097 1.00 37.90 65 ASP B N 1
ATOM 1738 C CA . ASP B 1 65 ? 8.111 61.845 26.943 1.00 37.23 65 ASP B CA 1
ATOM 1739 C C . ASP B 1 65 ? 8.522 63.294 26.689 1.00 38.09 65 ASP B C 1
ATOM 1740 O O . ASP B 1 65 ? 9.550 63.550 26.060 1.00 38.03 65 ASP B O 1
ATOM 1745 N N . PRO B 1 66 ? 7.724 64.261 27.176 1.00 38.17 66 PRO B N 1
ATOM 1746 C CA . PRO B 1 66 ? 8.048 65.676 26.973 1.00 38.50 66 PRO B CA 1
ATOM 1747 C C . PRO B 1 66 ? 9.429 66.046 27.501 1.00 39.23 66 PRO B C 1
ATOM 1748 O O . PRO B 1 66 ? 9.969 67.104 27.176 1.00 39.76 66 PRO B O 1
ATOM 1752 N N . GLU B 1 67 ? 9.997 65.160 28.312 1.00 39.90 67 GLU B N 1
ATOM 1753 C CA . GLU B 1 67 ? 11.315 65.379 28.890 1.00 40.48 67 GLU B CA 1
ATOM 1754 C C . GLU B 1 67 ? 12.393 65.080 27.853 1.00 39.90 67 GLU B C 1
ATOM 1755 O O . GLU B 1 67 ? 13.410 65.771 27.779 1.00 40.96 67 GLU B O 1
ATOM 1761 N N . GLY B 1 68 ? 12.158 64.048 27.047 1.00 39.71 68 GLY B N 1
ATOM 1762 C CA . GLY B 1 68 ? 13.116 63.665 26.026 1.00 37.18 68 GLY B CA 1
ATOM 1763 C C . GLY B 1 68 ? 13.582 62.238 26.229 1.00 35.84 68 GLY B C 1
ATOM 1764 O O . GLY B 1 68 ? 14.316 61.687 25.408 1.00 36.97 68 GLY B O 1
ATOM 1765 N N . ASN B 1 69 ? 13.149 61.642 27.335 1.00 34.25 69 ASN B N 1
ATOM 1766 C CA . ASN B 1 69 ? 13.509 60.271 27.682 1.00 31.82 69 ASN B CA 1
ATOM 1767 C C . ASN B 1 69 ? 12.897 59.290 26.691 1.00 30.89 69 ASN B C 1
ATOM 1768 O O . ASN B 1 69 ? 11.714 59.383 26.365 1.00 31.65 69 ASN B O 1
ATOM 1773 N N . LYS B 1 70 ? 13.704 58.346 26.221 1.00 29.47 70 LYS B N 1
ATOM 1774 C CA . LYS B 1 70 ? 13.237 57.356 25.260 1.00 27.44 70 LYS B CA 1
ATOM 1775 C C . LYS B 1 70 ? 13.043 55.978 25.883 1.00 26.68 70 LYS B C 1
ATOM 1776 O O . LYS B 1 70 ? 13.745 55.598 26.820 1.00 27.22 70 LYS B O 1
ATOM 1782 N 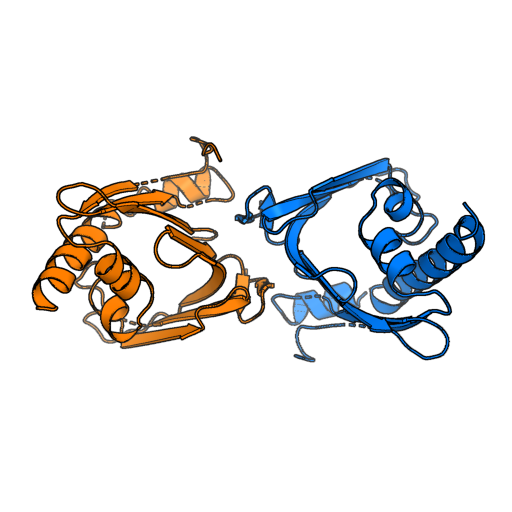N . PHE B 1 71 ? 12.079 55.236 25.347 1.00 25.61 71 PHE B N 1
ATOM 1783 C CA . PHE B 1 71 ? 11.767 53.895 25.825 1.00 25.38 71 PHE B CA 1
ATOM 1784 C C . PHE B 1 71 ? 11.560 52.960 24.636 1.00 24.52 71 PHE B C 1
ATOM 1785 O O . PHE B 1 71 ? 10.466 52.885 24.078 1.00 23.01 71 PHE B O 1
ATOM 1793 N N . PRO B 1 72 ? 12.612 52.231 24.234 1.00 24.70 72 PRO B N 1
ATOM 1794 C CA . PRO B 1 72 ? 12.499 51.309 23.100 1.00 24.04 72 PRO B CA 1
ATOM 1795 C C . PRO B 1 72 ? 11.604 50.112 23.407 1.00 24.19 72 PRO B C 1
ATOM 1796 O O . PRO B 1 72 ? 11.599 49.593 24.523 1.00 23.12 72 PRO B O 1
ATOM 1800 N N . ASN B 1 73 ? 10.831 49.693 22.410 1.00 23.14 73 ASN B N 1
ATOM 1801 C CA . ASN B 1 73 ? 9.940 48.550 22.548 1.00 22.74 73 ASN B CA 1
ATOM 1802 C C . ASN B 1 73 ? 10.044 47.716 21.281 1.00 21.04 73 ASN B C 1
ATOM 1803 O O . ASN B 1 73 ? 9.945 48.246 20.175 1.00 21.14 73 ASN B O 1
ATOM 1808 N N . SER B 1 74 ? 10.255 46.413 21.440 1.00 18.86 74 SER B N 1
ATOM 1809 C CA . SER B 1 74 ? 10.364 45.521 20.290 1.00 15.78 74 SER B CA 1
ATOM 1810 C C . SER B 1 74 ? 9.319 44.417 20.334 1.00 13.27 74 SER B C 1
ATOM 1811 O O . SER B 1 74 ? 9.067 43.822 21.383 1.00 14.13 74 SER B O 1
ATOM 1814 N N . GLY B 1 75 ? 8.717 44.162 19.177 1.00 10.74 75 GLY B N 1
ATOM 1815 C CA . GLY B 1 75 ? 7.700 43.136 19.051 1.00 9.51 75 GLY B CA 1
ATOM 1816 C C . GLY B 1 75 ? 7.898 42.388 17.746 1.00 7.65 75 GLY B C 1
ATOM 1817 O O . GLY B 1 75 ? 8.851 42.647 17.010 1.00 8.79 75 GLY B O 1
ATOM 1818 N N . CYS B 1 76 ? 6.983 41.473 17.446 1.00 5.39 76 CYS B N 1
ATOM 1819 C CA . CYS B 1 76 ? 7.079 40.661 16.240 1.00 6.64 76 CYS B CA 1
ATOM 1820 C C . CYS B 1 76 ? 5.696 40.412 15.650 1.00 5.96 76 CYS B C 1
ATOM 1821 O O . CYS B 1 76 ? 4.757 40.127 16.388 1.00 6.57 76 CYS B O 1
ATOM 1824 N N . PHE B 1 77 ? 5.568 40.521 14.328 1.00 6.57 77 PHE B N 1
ATOM 1825 C CA . PHE B 1 77 ? 4.293 40.258 13.670 1.00 6.74 77 PHE B CA 1
ATOM 1826 C C . PHE B 1 77 ? 4.132 38.750 13.519 1.00 7.22 77 PHE B C 1
ATOM 1827 O O . PHE B 1 77 ? 5.102 38.042 13.243 1.00 8.47 77 PHE B O 1
ATOM 1835 N N . LEU B 1 78 ? 2.912 38.258 13.716 1.00 6.95 78 LEU B N 1
ATOM 1836 C CA . LEU B 1 78 ? 2.643 36.827 13.617 1.00 8.33 78 LEU B CA 1
ATOM 1837 C C . LEU B 1 78 ? 1.722 36.492 12.454 1.00 8.02 78 LEU B C 1
ATOM 1838 O O . LEU B 1 78 ? 1.836 35.416 11.847 1.00 7.47 78 LEU B O 1
ATOM 1843 N N . GLU B 1 79 ? 0.798 37.400 12.156 1.00 6.37 79 GLU B N 1
ATOM 1844 C CA . GLU B 1 79 ? -0.130 37.197 11.048 1.00 6.79 79 GLU B CA 1
ATOM 1845 C C . GLU B 1 79 ? -0.466 38.535 10.398 1.00 7.68 79 GLU B C 1
ATOM 1846 O O . GLU B 1 79 ? -0.712 39.530 11.082 1.00 7.35 79 GLU B O 1
ATOM 1852 N N . VAL B 1 80 ? -0.464 38.546 9.070 1.00 9.07 80 VAL B N 1
ATOM 1853 C CA . VAL B 1 80 ? -0.782 39.738 8.300 1.00 8.71 80 VAL B CA 1
ATOM 1854 C C . VAL B 1 80 ? -1.731 39.348 7.182 1.00 10.95 80 VAL B C 1
ATOM 1855 O O . VAL B 1 80 ? -1.317 38.762 6.181 1.00 12.64 80 VAL B O 1
ATOM 1859 N N . THR B 1 81 ? -3.005 39.666 7.367 1.00 9.31 81 THR B N 1
ATOM 1860 C CA . THR B 1 81 ? -4.033 39.359 6.386 1.00 11.28 81 THR B CA 1
ATOM 1861 C C . THR B 1 81 ? -4.598 40.705 5.938 1.00 11.15 81 THR B C 1
ATOM 1862 O O . THR B 1 81 ? -5.404 41.312 6.633 1.00 9.62 81 THR B O 1
ATOM 1866 N N . ASP B 1 82 ? -4.136 41.168 4.779 1.00 10.98 82 ASP B N 1
ATOM 1867 C CA . ASP B 1 82 ? -4.513 42.467 4.218 1.00 11.45 82 ASP B CA 1
ATOM 1868 C C . ASP B 1 82 ? -5.931 42.975 4.484 1.00 9.56 82 ASP B C 1
ATOM 1869 O O . ASP B 1 82 ? -6.908 42.370 4.041 1.00 10.09 82 ASP B O 1
ATOM 1874 N N . GLU B 1 83 ? -6.011 44.096 5.209 1.00 11.30 83 GLU B N 1
ATOM 1875 C CA . GLU B 1 83 ? -7.262 44.762 5.558 1.00 12.52 83 GLU B CA 1
ATOM 1876 C C . GLU B 1 83 ? -8.276 43.894 6.289 1.00 12.21 83 GLU B C 1
ATOM 1877 O O . GLU B 1 83 ? -9.464 44.198 6.310 1.00 13.42 83 GLU B O 1
ATOM 1883 N N . LYS B 1 84 ? -7.797 42.828 6.922 1.00 11.05 84 LYS B N 1
ATOM 1884 C CA . LYS B 1 84 ? -8.687 41.906 7.609 1.00 10.57 84 LYS B CA 1
ATOM 1885 C C . LYS B 1 84 ? -8.241 41.545 9.025 1.00 11.35 84 LYS B C 1
ATOM 1886 O O . LYS B 1 84 ? -9.034 41.590 9.973 1.00 11.10 84 LYS B O 1
ATOM 1892 N N . ARG B 1 85 ? -6.975 41.177 9.175 1.00 9.21 85 ARG B N 1
ATOM 1893 C CA . ARG B 1 85 ? -6.487 40.787 10.490 1.00 8.73 85 ARG B CA 1
ATOM 1894 C C . ARG B 1 85 ? -5.000 41.037 10.639 1.00 9.59 85 ARG B C 1
ATOM 1895 O O . ARG B 1 85 ? -4.215 40.794 9.722 1.00 8.68 85 ARG B O 1
ATOM 1903 N N . LEU B 1 86 ? -4.625 41.522 11.813 1.00 7.24 86 LEU B N 1
ATOM 1904 C CA . LEU B 1 86 ? -3.241 41.793 12.118 1.00 7.28 86 LEU B CA 1
ATOM 1905 C C . LEU B 1 86 ? -2.959 41.258 13.504 1.00 6.77 86 LEU B C 1
ATOM 1906 O O . LEU B 1 86 ? -3.693 41.536 14.450 1.00 7.66 86 LEU B O 1
ATOM 1911 N N . ILE B 1 87 ? -1.901 40.464 13.620 1.00 5.94 87 ILE B N 1
ATOM 1912 C CA . ILE B 1 87 ? -1.534 39.911 14.910 1.00 6.70 87 ILE B CA 1
ATOM 1913 C C . ILE B 1 87 ? -0.058 40.142 15.165 1.00 5.97 87 ILE B C 1
ATOM 1914 O O . ILE B 1 87 ? 0.778 39.852 14.307 1.00 6.10 87 ILE B O 1
ATOM 1919 N N . TRP B 1 88 ? 0.258 40.709 16.327 1.00 7.14 88 TRP B N 1
ATOM 1920 C CA . TRP B 1 88 ? 1.645 40.923 16.708 1.00 8.10 88 TRP B CA 1
ATOM 1921 C C . TRP B 1 88 ? 1.767 40.591 18.185 1.00 7.96 88 TRP B C 1
ATOM 1922 O O . TRP B 1 88 ? 0.765 40.491 18.893 1.00 8.28 88 TRP B O 1
ATOM 1933 N N . THR B 1 89 ? 2.992 40.377 18.646 1.00 6.85 89 THR B N 1
ATOM 1934 C CA . THR B 1 89 ? 3.206 40.031 20.037 1.00 6.39 89 THR B CA 1
ATOM 1935 C C . THR B 1 89 ? 4.462 40.684 20.584 1.00 7.78 89 THR B C 1
ATOM 1936 O O . THR B 1 89 ? 5.389 41.003 19.834 1.00 8.77 89 THR B O 1
ATOM 1940 N N . SER B 1 90 ? 4.485 40.890 21.897 1.00 7.88 90 SER B N 1
ATOM 1941 C CA . SER B 1 90 ? 5.668 41.444 22.536 1.00 8.35 90 SER B CA 1
ATOM 1942 C C . SER B 1 90 ? 6.408 40.315 23.273 1.00 8.56 90 SER B C 1
ATOM 1943 O O . SER B 1 90 ? 7.419 40.557 23.938 1.00 8.56 90 SER B O 1
ATOM 1946 N N . ALA B 1 91 ? 5.911 39.080 23.143 1.00 7.77 91 ALA B N 1
ATOM 1947 C CA . ALA B 1 91 ? 6.549 37.925 23.780 1.00 7.33 91 ALA B CA 1
ATOM 1948 C C . ALA B 1 91 ? 7.682 37.412 22.895 1.00 8.53 91 ALA B C 1
ATOM 1949 O O . ALA B 1 91 ? 8.482 36.570 23.313 1.00 9.07 91 ALA B O 1
ATOM 1951 N N . LEU B 1 92 ? 7.715 37.912 21.659 1.00 7.90 92 LEU B N 1
ATOM 1952 C CA . LEU B 1 92 ? 8.751 37.569 20.692 1.00 6.51 92 LEU B CA 1
ATOM 1953 C C . LEU B 1 92 ? 9.207 38.866 20.036 1.00 7.33 92 LEU B C 1
ATOM 1954 O O . LEU B 1 92 ? 8.479 39.865 20.017 1.00 9.12 92 LEU B O 1
ATOM 1959 N N . VAL B 1 93 ? 10.418 38.842 19.508 1.00 7.92 93 VAL B N 1
ATOM 1960 C CA . VAL B 1 93 ? 10.951 39.990 18.801 1.00 9.36 93 VAL B CA 1
ATOM 1961 C C . VAL B 1 93 ? 11.280 39.532 17.385 1.00 9.68 93 VAL B C 1
ATOM 1962 O O . VAL B 1 93 ? 10.871 38.442 16.965 1.00 9.70 93 VAL B O 1
ATOM 1966 N N . LYS B 1 94 ? 12.010 40.361 16.648 1.00 10.66 94 LYS B N 1
ATOM 1967 C CA . LYS B 1 94 ? 12.371 40.060 15.267 1.00 12.29 94 LYS B CA 1
ATOM 1968 C C . LYS B 1 94 ? 12.751 38.603 15.005 1.00 11.32 94 LYS B C 1
ATOM 1969 O O . LYS B 1 94 ? 13.513 37.999 15.764 1.00 10.57 94 LYS B O 1
ATOM 1975 N N . ASN B 1 95 ? 12.205 38.059 13.919 1.00 10.62 95 ASN B N 1
ATOM 1976 C CA . ASN B 1 95 ? 12.457 36.685 13.487 1.00 11.49 95 ASN B CA 1
ATOM 1977 C C . ASN B 1 95 ? 11.978 35.609 14.460 1.00 9.74 95 ASN B C 1
ATOM 1978 O O . ASN B 1 95 ? 12.503 34.497 14.479 1.00 9.43 95 ASN B O 1
ATOM 1983 N N . TYR B 1 96 ? 10.962 35.951 15.248 1.00 8.58 96 TYR B N 1
ATOM 1984 C CA . TYR B 1 96 ? 10.349 35.039 16.221 1.00 8.29 96 TYR B CA 1
ATOM 1985 C C . TYR B 1 96 ? 11.229 34.694 17.424 1.00 8.90 96 TYR B C 1
ATOM 1986 O O . TYR B 1 96 ? 10.974 33.708 18.127 1.00 9.67 96 TYR B O 1
ATOM 1995 N N . ARG B 1 97 ? 12.263 35.493 17.667 1.00 9.16 97 ARG B N 1
ATOM 1996 C CA . ARG B 1 97 ? 13.144 35.238 18.796 1.00 8.59 97 ARG B CA 1
ATOM 1997 C C . ARG B 1 97 ? 12.415 35.510 20.108 1.00 8.58 97 ARG B C 1
ATOM 1998 O O . ARG B 1 97 ? 11.697 36.498 20.221 1.00 9.77 97 ARG B O 1
ATOM 2006 N N . PRO B 1 98 ? 12.573 34.633 21.111 1.00 8.22 98 PRO B N 1
ATOM 2007 C CA . PRO B 1 98 ? 11.886 34.890 22.383 1.00 9.65 98 PRO B CA 1
ATOM 2008 C C . PRO B 1 98 ? 12.350 36.225 22.959 1.00 9.84 98 PRO B C 1
ATOM 2009 O O . PRO B 1 98 ? 13.535 36.564 22.884 1.00 10.67 98 PRO B O 1
ATOM 2013 N N . ALA B 1 99 ? 11.416 36.981 23.524 1.00 9.38 99 ALA B N 1
ATOM 2014 C CA . ALA B 1 99 ? 11.737 38.284 24.099 1.00 11.16 99 ALA B CA 1
ATOM 2015 C C . ALA B 1 99 ? 12.580 38.179 25.363 1.00 11.32 99 ALA B C 1
ATOM 2016 O O . ALA B 1 99 ? 12.597 37.146 26.035 1.00 11.82 99 ALA B O 1
ATOM 2018 N N . VAL B 1 100 ? 13.268 39.268 25.690 1.00 14.28 100 VAL B N 1
ATOM 2019 C CA . VAL B 1 100 ? 14.097 39.300 26.884 1.00 18.16 100 VAL B CA 1
ATOM 2020 C C . VAL B 1 100 ? 13.182 39.370 28.099 1.00 21.18 100 VAL B C 1
ATOM 2021 O O . VAL B 1 100 ? 12.283 40.205 28.159 1.00 20.52 100 VAL B O 1
ATOM 2025 N N . PRO B 1 101 ? 13.395 38.484 29.080 1.00 24.81 101 PRO B N 1
ATOM 2026 C CA . PRO B 1 101 ? 12.589 38.441 30.301 1.00 27.98 101 PRO B CA 1
ATOM 2027 C C . PRO B 1 101 ? 12.903 39.600 31.244 1.00 29.79 101 PRO B C 1
ATOM 2028 O O . PRO B 1 101 ? 12.080 40.493 31.435 1.00 32.80 101 PRO B O 1
ATOM 2032 N N . ILE B 1 112 ? 4.739 44.684 30.209 1.00 27.98 112 ILE B N 1
ATOM 2033 C CA . ILE B 1 112 ? 3.534 43.871 30.068 1.00 26.85 112 ILE B CA 1
ATOM 2034 C C . ILE B 1 112 ? 3.558 43.072 28.768 1.00 24.56 112 ILE B C 1
ATOM 2035 O O . ILE B 1 112 ? 3.332 43.616 27.691 1.00 28.27 112 ILE B O 1
ATOM 2040 N N . VAL B 1 113 ? 3.831 41.778 28.881 1.00 21.20 113 VAL B N 1
ATOM 2041 C CA . VAL B 1 113 ? 3.884 40.886 27.727 1.00 17.73 113 VAL B CA 1
ATOM 2042 C C . VAL B 1 113 ? 2.475 40.659 27.191 1.00 16.03 113 VAL B C 1
ATOM 2043 O O . VAL B 1 113 ? 1.557 40.372 27.957 1.00 15.09 113 VAL B O 1
ATOM 2055 N N . THR B 1 115 ? -0.119 39.649 23.391 1.00 8.34 115 THR B N 1
ATOM 2056 C CA . THR B 1 115 ? -0.276 39.343 21.983 1.00 7.11 115 THR B CA 1
ATOM 2057 C C . THR B 1 115 ? -1.545 40.064 21.590 1.00 7.83 115 THR B C 1
ATOM 2058 O O . THR B 1 115 ? -2.605 39.899 22.209 1.00 8.44 115 THR B O 1
ATOM 2062 N N . ALA B 1 116 ? -1.417 40.874 20.550 1.00 6.82 116 ALA B N 1
ATOM 2063 C CA . ALA B 1 116 ? -2.519 41.678 20.061 1.00 6.84 116 ALA B CA 1
ATOM 2064 C C . ALA B 1 116 ? -3.121 41.073 18.804 1.00 7.30 116 ALA B C 1
ATOM 2065 O O . ALA B 1 116 ? -2.406 40.728 17.870 1.00 8.38 116 ALA B O 1
ATOM 2067 N N . VAL B 1 117 ? -4.443 40.952 18.793 1.00 9.06 117 VAL B N 1
ATOM 2068 C CA . VAL B 1 117 ? -5.168 40.422 17.654 1.00 10.55 117 VAL B CA 1
ATOM 2069 C C . VAL B 1 117 ? -6.150 41.516 17.245 1.00 11.81 117 VAL B C 1
ATOM 2070 O O . VAL B 1 117 ? -7.008 41.914 18.027 1.00 11.41 117 VAL B O 1
ATOM 2074 N N . ILE B 1 118 ? -5.998 42.012 16.021 1.00 11.67 118 ILE B N 1
ATOM 2075 C CA . ILE B 1 118 ? -6.849 43.082 15.512 1.00 12.73 118 ILE B CA 1
ATOM 2076 C C . ILE B 1 118 ? -7.597 42.587 14.287 1.00 12.96 118 ILE B C 1
ATOM 2077 O O . ILE B 1 118 ? -6.989 42.068 13.351 1.00 12.52 118 ILE B O 1
ATOM 2082 N N . GLU B 1 119 ? -8.917 42.722 14.301 1.00 11.81 119 GLU B N 1
ATOM 2083 C CA . GLU B 1 119 ? -9.729 42.296 13.167 1.00 12.59 119 GLU B CA 1
ATOM 2084 C C . GLU B 1 119 ? -10.551 43.472 12.660 1.00 13.38 119 GLU B C 1
ATOM 2085 O O . GLU B 1 119 ? -11.082 44.251 13.447 1.00 12.37 119 GLU B O 1
ATOM 2091 N N . LEU B 1 120 ? -10.640 43.599 11.339 1.00 11.67 120 LEU B N 1
ATOM 2092 C CA . LEU B 1 120 ? -11.386 44.689 10.731 1.00 12.65 120 LEU B CA 1
ATOM 2093 C C . LEU B 1 120 ? -12.539 44.156 9.903 1.00 13.17 120 LEU B C 1
ATOM 2094 O O . LEU B 1 120 ? -12.424 43.122 9.244 1.00 14.64 120 LEU B O 1
ATOM 2099 N N . GLN B 1 121 ? -13.656 44.873 9.942 1.00 14.30 121 GLN B N 1
ATOM 2100 C CA . GLN B 1 121 ? -14.830 44.490 9.183 1.00 15.87 121 GLN B CA 1
ATOM 2101 C C . GLN B 1 121 ? -15.469 45.737 8.592 1.00 14.45 121 GLN B C 1
ATOM 2102 O O . GLN B 1 121 ? -15.921 46.615 9.318 1.00 15.71 121 GLN B O 1
ATOM 2108 N N . PRO B 1 122 ? -15.499 45.840 7.262 1.00 16.41 122 PRO B N 1
ATOM 2109 C CA . PRO B 1 122 ? -16.108 47.018 6.636 1.00 16.10 122 PRO B CA 1
ATOM 2110 C C . PRO B 1 122 ? -17.604 47.115 6.948 1.00 16.13 122 PRO B C 1
ATOM 2111 O O . PRO B 1 122 ? -18.292 46.102 6.978 1.00 17.70 122 PRO B O 1
ATOM 2115 N N . THR B 1 123 ? -18.093 48.329 7.192 1.00 16.55 123 THR B N 1
ATOM 2116 C CA . THR B 1 123 ? -19.514 48.553 7.456 1.00 18.12 123 THR B CA 1
ATOM 2117 C C . THR B 1 123 ? -20.013 49.536 6.397 1.00 19.31 123 THR B C 1
ATOM 2118 O O . THR B 1 123 ? -19.234 50.017 5.572 1.00 17.89 123 THR B O 1
ATOM 2122 N N . SER B 1 124 ? -21.304 49.848 6.415 1.00 22.15 124 SER B N 1
ATOM 2123 C CA . SER B 1 124 ? -21.852 50.775 5.429 1.00 23.96 124 SER B CA 1
ATOM 2124 C C . SER B 1 124 ? -21.308 52.190 5.614 1.00 25.27 124 SER B C 1
ATOM 2125 O O . SER B 1 124 ? -21.127 52.927 4.641 1.00 26.18 124 SER B O 1
ATOM 2128 N N . SER B 1 125 ? -21.038 52.562 6.863 1.00 25.18 125 SER B N 1
ATOM 2129 C CA . SER B 1 125 ? -20.540 53.898 7.179 1.00 24.50 125 SER B CA 1
ATOM 2130 C C . SER B 1 125 ? -19.039 53.972 7.434 1.00 23.30 125 SER B C 1
ATOM 2131 O O . SER B 1 125 ? -18.439 55.041 7.327 1.00 23.13 125 SER B O 1
ATOM 2134 N N . GLY B 1 126 ? -18.429 52.845 7.781 1.00 22.37 126 GLY B N 1
ATOM 2135 C CA . GLY B 1 126 ? -17.006 52.867 8.049 1.00 19.66 126 GLY B CA 1
ATOM 2136 C C . GLY B 1 126 ? -16.382 51.501 8.210 1.00 17.08 126 GLY B C 1
ATOM 2137 O O . GLY B 1 126 ? -16.554 50.621 7.368 1.00 16.47 126 GLY B O 1
ATOM 2138 N N . THR B 1 127 ? -15.656 51.326 9.309 1.00 16.69 127 THR B N 1
ATOM 2139 C CA . THR B 1 127 ? -14.979 50.069 9.585 1.00 16.24 127 THR B CA 1
ATOM 2140 C C . THR B 1 127 ? -15.130 49.673 11.047 1.00 15.85 127 THR B C 1
ATOM 2141 O O . THR B 1 127 ? -14.901 50.487 11.944 1.00 18.24 127 THR B O 1
ATOM 2145 N N . ARG B 1 128 ? -15.528 48.426 11.275 1.00 15.78 128 ARG B N 1
ATOM 2146 C CA . ARG B 1 128 ? -15.676 47.897 12.625 1.00 16.32 128 ARG B CA 1
ATOM 2147 C C . ARG B 1 128 ? -14.277 47.454 13.054 1.00 15.74 128 ARG B C 1
ATOM 2148 O O . ARG B 1 128 ? -13.644 46.638 12.385 1.00 15.77 128 ARG B O 1
ATOM 2156 N N . TYR B 1 129 ? -13.801 48.015 14.160 1.00 15.04 129 TYR B N 1
ATOM 2157 C CA . TYR B 1 129 ? -12.475 47.723 14.695 1.00 15.56 129 TYR B CA 1
ATOM 2158 C C . TYR B 1 129 ? -12.603 46.868 15.948 1.00 15.84 129 TYR B C 1
ATOM 2159 O O . TYR B 1 129 ? -13.197 47.301 16.932 1.00 14.96 129 TYR B O 1
ATOM 2168 N N . THR B 1 130 ? -12.060 45.656 15.915 1.00 15.68 130 THR B N 1
ATOM 2169 C CA . THR B 1 130 ? -12.122 44.776 17.079 1.00 17.73 130 THR B CA 1
ATOM 2170 C C . THR B 1 130 ? -10.706 44.333 17.429 1.00 18.40 130 THR B C 1
ATOM 2171 O O . THR B 1 130 ? -10.051 43.654 16.638 1.00 20.31 130 THR B O 1
ATOM 2175 N N . ALA B 1 131 ? -10.229 44.730 18.605 1.00 18.31 131 ALA B N 1
ATOM 2176 C CA . ALA B 1 131 ? -8.879 44.370 19.028 1.00 16.70 131 ALA B CA 1
ATOM 2177 C C . ALA B 1 131 ? -8.873 43.671 20.381 1.00 17.01 131 ALA B C 1
ATOM 2178 O O . ALA B 1 131 ? -9.612 44.045 21.292 1.00 17.06 131 ALA B O 1
ATOM 2180 N N . CYS B 1 132 ? -8.035 42.650 20.502 1.00 14.73 132 CYS B N 1
ATOM 2181 C CA . CYS B 1 132 ? -7.918 41.899 21.741 1.00 14.16 132 CYS B CA 1
ATOM 2182 C C . CYS B 1 132 ? -6.466 41.839 22.192 1.00 13.43 132 CYS B C 1
ATOM 2183 O O . CYS B 1 132 ? -5.562 41.678 21.377 1.00 11.52 132 CYS B O 1
ATOM 2186 N N . ALA B 1 133 ? -6.253 41.986 23.494 1.00 10.72 133 ALA B N 1
ATOM 2187 C CA . ALA B 1 133 ? -4.915 41.905 24.069 1.00 9.47 133 ALA B CA 1
ATOM 2188 C C . ALA B 1 133 ? -4.918 40.639 24.922 1.00 9.32 133 ALA B C 1
ATOM 2189 O O . ALA B 1 133 ? -5.654 40.542 25.897 1.00 9.70 133 ALA B O 1
ATOM 2199 N N . HIS B 1 135 ? -3.118 38.042 27.497 1.00 8.84 135 HIS B N 1
ATOM 2200 C CA . HIS B 1 135 ? -2.061 38.015 28.505 1.00 8.72 135 HIS B CA 1
ATOM 2201 C C . HIS B 1 135 ? -1.775 36.589 28.959 1.00 9.46 135 HIS B C 1
ATOM 2202 O O . HIS B 1 135 ? -2.543 35.665 28.672 1.00 10.67 135 HIS B O 1
ATOM 2209 N N . ASN B 1 136 ? -0.671 36.412 29.682 1.00 10.39 136 ASN B N 1
ATOM 2210 C CA . ASN B 1 136 ? -0.290 35.087 30.155 1.00 14.07 136 ASN B CA 1
ATOM 2211 C C . ASN B 1 136 ? -0.952 34.701 31.470 1.00 14.51 136 ASN B C 1
ATOM 2212 O O . ASN B 1 136 ? -1.247 33.527 31.697 1.00 16.77 136 ASN B O 1
ATOM 2217 N N . THR B 1 137 ? -1.198 35.690 32.323 1.00 15.88 137 THR B N 1
ATOM 2218 C CA . THR B 1 137 ? -1.811 35.445 33.623 1.00 17.15 137 THR B CA 1
ATOM 2219 C C . THR B 1 137 ? -2.803 36.536 34.010 1.00 16.60 137 THR B C 1
ATOM 2220 O O . THR B 1 137 ? -2.748 37.648 33.495 1.00 16.66 137 THR B O 1
ATOM 2224 N N . PRO B 1 138 ? -3.721 36.228 34.939 1.00 18.28 138 PRO B N 1
ATOM 2225 C CA . PRO B 1 138 ? -4.716 37.208 35.389 1.00 17.48 138 PRO B CA 1
ATOM 2226 C C . PRO B 1 138 ? -4.040 38.448 35.973 1.00 17.78 138 PRO B C 1
ATOM 2227 O O . PRO B 1 138 ? -4.494 39.571 35.758 1.00 17.91 138 PRO B O 1
ATOM 2231 N N . GLY B 1 139 ? -2.956 38.235 36.718 1.00 17.08 139 GLY B N 1
ATOM 2232 C CA . GLY B 1 139 ? -2.235 39.345 37.317 1.00 17.74 139 GLY B CA 1
ATOM 2233 C C . GLY B 1 139 ? -1.759 40.340 36.278 1.00 16.97 139 GLY B C 1
ATOM 2234 O O . GLY B 1 139 ? -1.889 41.552 36.456 1.00 17.08 139 GLY B O 1
ATOM 2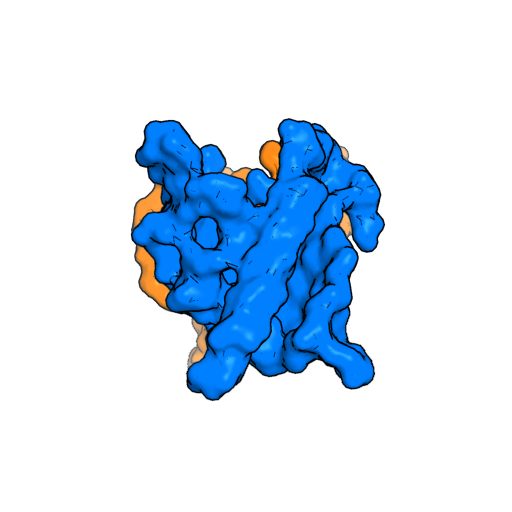235 N N . GLN B 1 140 ? -1.205 39.828 35.182 1.00 16.08 140 GLN B N 1
ATOM 2236 C CA . GLN B 1 140 ? -0.722 40.685 34.116 1.00 17.44 140 GLN B CA 1
ATOM 2237 C C . GLN B 1 140 ? -1.896 41.387 33.450 1.00 14.69 140 GLN B C 1
ATOM 2238 O O . GLN B 1 140 ? -1.799 42.555 33.080 1.00 14.99 140 GLN B O 1
ATOM 2244 N N . ARG B 1 141 ? -3.009 40.676 33.305 1.00 13.81 141 ARG B N 1
ATOM 2245 C CA . ARG B 1 141 ? -4.194 41.263 32.688 1.00 13.67 141 ARG B CA 1
ATOM 2246 C C . ARG B 1 141 ? -4.702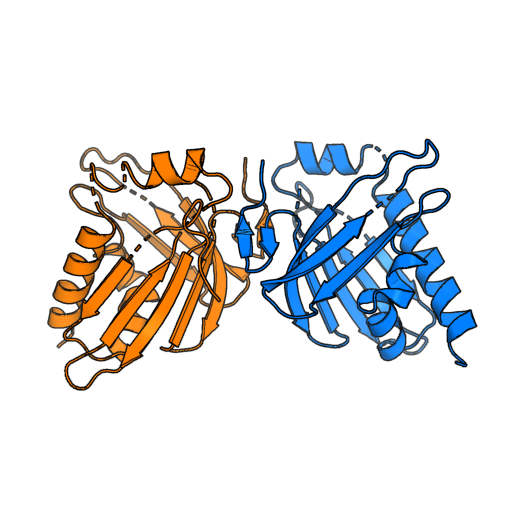 42.438 33.529 1.00 14.69 141 ARG B C 1
ATOM 2247 O O . ARG B 1 141 ? -5.034 43.495 32.994 1.00 15.29 141 ARG B O 1
ATOM 2255 N N . LYS B 1 142 ? -4.753 42.253 34.844 1.00 16.97 142 LYS B N 1
ATOM 2256 C CA . LYS B 1 142 ? -5.217 43.310 35.739 1.00 17.70 142 LYS B CA 1
ATOM 2257 C C . LYS B 1 142 ? -4.309 44.534 35.714 1.00 21.13 142 LYS B C 1
ATOM 2258 O O . LYS B 1 142 ? -4.785 45.670 35.694 1.00 20.26 142 LYS B O 1
ATOM 2264 N N . LEU B 1 143 ? -3.001 44.301 35.723 1.00 21.32 143 LEU B N 1
ATOM 2265 C CA . LEU B 1 143 ? -2.032 45.391 35.691 1.00 24.59 143 LEU B CA 1
ATOM 2266 C C . LEU B 1 143 ? -2.124 46.184 34.396 1.00 25.26 143 LEU B C 1
ATOM 2267 O O . LEU B 1 143 ? -1.971 47.405 34.394 1.00 26.29 143 LEU B O 1
ATOM 2272 N N . HIS B 1 144 ? -2.374 45.490 33.291 1.00 25.03 144 HIS B N 1
ATOM 2273 C CA . HIS B 1 144 ? -2.469 46.159 31.998 1.00 26.58 144 HIS B CA 1
ATOM 2274 C C . HIS B 1 144 ? -3.742 46.988 31.894 1.00 27.36 144 HIS B C 1
ATOM 2275 O O . HIS B 1 144 ? -3.721 48.112 31.389 1.00 27.57 144 HIS B O 1
ATOM 2282 N N . GLU B 1 145 ? -4.849 46.432 32.374 1.00 27.15 145 GLU B N 1
ATOM 2283 C CA . GLU B 1 145 ? -6.125 47.130 32.320 1.00 28.12 145 GLU B CA 1
ATOM 2284 C C . GLU B 1 145 ? -6.131 48.385 33.183 1.00 28.00 145 GLU B C 1
ATOM 2285 O O . GLU B 1 145 ? -6.688 49.411 32.793 1.00 27.99 145 GLU B O 1
ATOM 2291 N N . GLU B 1 146 ? -5.513 48.303 34.357 1.00 27.87 146 GLU B N 1
ATOM 2292 C CA . GLU B 1 146 ? -5.460 49.447 35.255 1.00 30.30 146 GLU B CA 1
ATOM 2293 C C . GLU B 1 146 ? -4.606 50.552 34.644 1.00 31.30 146 GLU B C 1
ATOM 2294 O O . GLU B 1 146 ? -5.076 51.669 34.435 1.00 30.59 146 GLU B O 1
ATOM 2308 N N . GLY B 1 148 ? -3.681 50.923 31.717 1.00 33.24 148 GLY B N 1
ATOM 2309 C CA . GLY B 1 148 ? -4.287 51.370 30.477 1.00 31.71 148 GLY B CA 1
ATOM 2310 C C . GLY B 1 148 ? -5.333 52.445 30.696 1.00 30.91 148 GLY B C 1
ATOM 2311 O O . GLY B 1 148 ? -5.399 53.425 29.952 1.00 29.55 148 GLY B O 1
ATOM 2312 N N . PHE B 1 149 ? -6.154 52.264 31.724 1.00 31.16 149 PHE B N 1
ATOM 2313 C CA . PHE B 1 149 ? -7.206 53.223 32.034 1.00 32.02 149 PHE B CA 1
ATOM 2314 C C . PHE B 1 149 ? -6.657 54.518 32.624 1.00 32.74 149 PHE B C 1
ATOM 2315 O O . PHE B 1 149 ? -7.143 55.605 32.308 1.00 33.18 149 PHE B O 1
ATOM 2323 N N . HIS B 1 150 ? -5.644 54.404 33.476 1.00 33.07 150 HIS B N 1
ATOM 2324 C CA . HIS B 1 150 ? -5.047 55.585 34.088 1.00 33.81 150 HIS B CA 1
ATOM 2325 C C . HIS B 1 150 ? -4.603 56.589 33.030 1.00 34.50 150 HIS B C 1
ATOM 2326 O O . HIS B 1 150 ? -4.104 57.667 33.359 1.00 34.97 150 HIS B O 1
ATOM 2333 N N . GLY B 1 152 ? -6.556 54.585 27.793 1.00 40.08 152 GLY B N 1
ATOM 2334 C CA . GLY B 1 152 ? -5.468 54.759 26.849 1.00 38.84 152 GLY B CA 1
ATOM 2335 C C . GLY B 1 152 ? -5.711 53.999 25.560 1.00 38.73 152 GLY B C 1
ATOM 2336 O O . GLY B 1 152 ? -5.584 54.550 24.465 1.00 37.68 152 GLY B O 1
ATOM 2337 N N . TRP B 1 153 ? -6.067 52.725 25.689 1.00 38.88 153 TRP B N 1
ATOM 2338 C CA . TRP B 1 153 ? -6.327 51.891 24.524 1.00 38.58 153 TRP B CA 1
ATOM 2339 C C . TRP B 1 153 ? -7.444 52.514 23.690 1.00 37.62 153 TRP B C 1
ATOM 2340 O O . TRP B 1 153 ? -7.392 52.507 22.459 1.00 37.50 153 TRP B O 1
ATOM 2351 N N . GLY B 1 154 ? -8.444 53.068 24.369 1.00 35.91 154 GLY B N 1
ATOM 2352 C CA . GLY B 1 154 ? -9.551 53.699 23.673 1.00 33.36 154 GLY B CA 1
ATOM 2353 C C . GLY B 1 154 ? -9.164 55.068 23.145 1.00 31.40 154 GLY B C 1
ATOM 2354 O O . GLY B 1 154 ? -9.640 55.497 22.094 1.00 30.19 154 GLY B O 1
ATOM 2355 N N . THR B 1 155 ? -8.294 55.751 23.881 1.00 29.28 155 THR B N 1
ATOM 2356 C CA . THR B 1 155 ? -7.825 57.078 23.503 1.00 27.55 155 THR B CA 1
ATOM 2357 C C . THR B 1 155 ? -7.006 57.039 22.215 1.00 26.40 155 THR B C 1
ATOM 2358 O O . THR B 1 155 ? -7.122 57.923 21.365 1.00 24.95 155 THR B O 1
ATOM 2362 N N . THR B 1 156 ? -6.173 56.013 22.079 1.00 24.75 156 THR B N 1
ATOM 2363 C CA . THR B 1 156 ? -5.337 55.865 20.892 1.00 23.71 156 THR B CA 1
ATOM 2364 C C . THR B 1 156 ? -6.196 55.669 19.645 1.00 22.66 156 THR B C 1
ATOM 2365 O O . THR B 1 156 ? -5.844 56.134 18.560 1.00 21.14 156 THR B O 1
ATOM 2369 N N . ILE B 1 157 ? -7.322 54.982 19.806 1.00 23.24 157 ILE B N 1
ATOM 2370 C CA . ILE B 1 157 ? -8.229 54.728 18.692 1.00 24.42 157 ILE B CA 1
ATOM 2371 C C . ILE B 1 157 ? -8.877 56.029 18.233 1.00 24.70 157 ILE B C 1
ATOM 2372 O O . ILE B 1 157 ? -9.087 56.244 17.041 1.00 23.46 157 ILE B O 1
ATOM 2377 N N . THR B 1 158 ? -9.187 56.902 19.185 1.00 25.28 158 THR B N 1
ATOM 2378 C CA . THR B 1 158 ? -9.790 58.186 18.853 1.00 25.82 158 THR B CA 1
ATOM 2379 C C . THR B 1 158 ? -8.782 58.998 18.044 1.00 25.45 158 THR B C 1
ATOM 2380 O O . THR B 1 158 ? -9.139 59.663 17.071 1.00 25.74 158 THR B O 1
ATOM 2384 N N . GLN B 1 159 ? -7.517 58.931 18.449 1.00 23.87 159 GLN B N 1
ATOM 2385 C CA . GLN B 1 159 ? -6.451 59.640 17.754 1.00 23.23 159 GLN B CA 1
ATOM 2386 C C . GLN B 1 159 ? -6.294 59.084 16.341 1.00 22.14 159 GLN B C 1
ATOM 2387 O O . GLN B 1 159 ? -6.041 59.831 15.391 1.00 21.49 159 GLN B O 1
ATOM 2393 N N . LEU B 1 160 ? -6.447 57.770 16.205 1.00 20.72 160 LEU B N 1
ATOM 2394 C CA . LEU B 1 160 ? -6.327 57.124 14.899 1.00 20.37 160 LEU B CA 1
ATOM 2395 C C . LEU B 1 160 ? -7.396 57.641 13.940 1.00 20.94 160 LEU B C 1
ATOM 2396 O O . LEU B 1 160 ? -7.085 58.070 12.828 1.00 21.12 160 LEU B O 1
ATOM 2401 N N . GLU B 1 161 ? -8.650 57.608 14.378 1.00 21.36 161 GLU B N 1
ATOM 2402 C CA . GLU B 1 161 ? -9.755 58.061 13.545 1.00 23.57 161 GLU B CA 1
ATOM 2403 C C . GLU B 1 161 ? -9.564 59.502 13.084 1.00 24.46 161 GLU B C 1
ATOM 2404 O O . GLU B 1 161 ? -9.742 59.819 11.907 1.00 23.94 161 GLU B O 1
ATOM 2410 N N . GLU B 1 162 ? -9.201 60.377 14.013 1.00 25.33 162 GLU B N 1
ATOM 2411 C CA . GLU B 1 162 ? -8.988 61.777 13.677 1.00 26.08 162 GLU B CA 1
ATOM 2412 C C . GLU B 1 162 ? -7.844 61.945 12.679 1.00 25.10 162 GLU B C 1
ATOM 2413 O O . GLU B 1 162 ? -7.910 62.780 11.776 1.00 24.76 162 GLU B O 1
ATOM 2419 N N . LEU B 1 163 ? -6.795 61.146 12.842 1.00 22.18 163 LEU B N 1
ATOM 2420 C CA . LEU B 1 163 ? -5.642 61.207 11.954 1.00 21.85 163 LEU B CA 1
ATOM 2421 C C . LEU B 1 163 ? -6.018 60.783 10.537 1.00 21.49 163 LEU B C 1
ATOM 2422 O O . LEU B 1 163 ? -5.659 61.448 9.564 1.00 23.43 163 LEU B O 1
ATOM 2427 N N . LEU B 1 164 ? -6.744 59.676 10.427 1.00 21.53 164 LEU B N 1
ATOM 2428 C CA . LEU B 1 164 ? -7.151 59.159 9.125 1.00 21.47 164 LEU B CA 1
ATOM 2429 C C . LEU B 1 164 ? -8.106 60.104 8.400 1.00 23.78 164 LEU B C 1
ATOM 2430 O O . LEU B 1 164 ? -8.167 60.113 7.169 1.00 24.36 164 LEU B O 1
ATOM 2435 N N . LYS B 1 165 ? -8.848 60.903 9.157 1.00 24.71 165 LYS B N 1
ATOM 2436 C CA . LYS B 1 165 ? -9.779 61.848 8.551 1.00 25.87 165 LYS B CA 1
ATOM 2437 C C . LYS B 1 165 ? -9.020 62.968 7.848 1.00 27.01 165 LYS B C 1
ATOM 2438 O O . LYS B 1 165 ? -9.557 63.641 6.966 1.00 30.12 165 LYS B O 1
ATOM 2444 N N . GLN B 1 166 ? -7.762 63.152 8.233 1.00 27.42 166 GLN B N 1
ATOM 2445 C CA . GLN B 1 166 ? -6.916 64.175 7.632 1.00 27.66 166 GLN B CA 1
ATOM 2446 C C . GLN B 1 166 ? -6.233 63.660 6.370 1.00 27.90 166 GLN B C 1
ATOM 2447 O O . GLN B 1 166 ? -5.667 64.434 5.600 1.00 32.11 166 GLN B O 1
ATOM 2453 N N . GLU B 1 167 ? -6.290 62.349 6.158 1.00 30.99 167 GLU B N 1
ATOM 2454 C CA . GLU B 1 167 ? -5.667 61.746 4.987 1.00 30.67 167 GLU B CA 1
ATOM 2455 C C . GLU B 1 167 ? -6.176 62.314 3.667 1.00 31.84 167 GLU B C 1
ATOM 2456 O O . GLU B 1 167 ? -5.470 62.278 2.660 1.00 33.32 167 GLU B O 1
ATOM 2462 N N . LYS B 1 168 ? -7.399 62.832 3.670 1.00 30.31 168 LYS B N 1
ATOM 2463 C CA . LYS B 1 168 ? -7.964 63.424 2.463 1.00 30.75 168 LYS B CA 1
ATOM 2464 C C . LYS B 1 168 ? -8.260 64.909 2.684 1.00 30.24 168 LYS B C 1
ATOM 2465 O O . LYS B 1 168 ? -7.582 65.741 2.045 1.00 33.59 168 LYS B O 1
#

Secondary structure (DSSP, 8-state):
--TTT---EEEESS-HHHHHHHHH-HHHHTTTSS-TT---S-EEE--STT-EEEE---TT-----EEEEEEEEETTTEEEEESSEEGGGEEPP---EEEEEEE-SSSEEEEEE---SHHHHHHHH--HHHHHHHHHHHHHHHHHHHS--/----TTT---EEEESS-HHHHHHHHH-HHHHTTTSS-TT---S-EEE--STT-EEEE---TT-----EEEEEEEEETTTEEEEESSEEGGGEEPP----EEEEEEE-SSSEEEEEE---SHHHHHHHH-----HHHHHHHHHHHHHTT-

CATH classification: 3.30.530.20

Organism: Nitrosomonas europaea (strain ATCC 19718 / CIP 103999 / KCTC 2705 / NBRC 14298) (NCBI:txid228410)

Nearest PDB structures (foldseek):
  1xfs-assembly1_A  TM=1.007E+00  e=7.330E-30  Nitrosomonas europaea ATCC 19718
  1xfs-assembly1_B  TM=9.747E-01  e=3.319E-27  Nitrosomonas europaea ATCC 19718
  1z94-assembly1_B  TM=7.163E-01  e=5.640E-08  Chromobacterium violaceum ATCC 12472
  2l9p-assembly1_A  TM=7.655E-01  e=7.005E-06  Staphylococcus epidermidis RP62A
  7wa9-assembly1_A  TM=6.594E-01  e=7.807E-05  Mycolicibacterium smegmatis MC2 155